Protein AF-A0A7S1M0F9-F1 (afdb_monomer)

Solvent-accessible surface area (backbone atoms only — not comparable to full-atom values): 13600 Å² total; per-residue (Å²): 136,88,83,81,81,85,77,80,77,78,77,79,77,78,78,74,55,70,68,60,55,51,52,51,50,52,52,50,52,50,38,58,70,36,86,88,66,31,76,93,40,74,59,54,48,42,74,69,72,62,69,67,90,54,41,57,55,49,35,13,70,63,48,37,59,37,49,88,44,66,67,53,32,56,76,59,49,50,41,79,84,78,44,77,85,58,80,89,45,47,63,38,66,38,64,61,81,83,69,95,40,57,70,48,51,39,72,75,74,40,89,40,29,70,56,52,51,49,31,57,74,71,63,57,52,52,66,68,58,47,48,77,37,46,48,58,50,58,74,31,62,50,57,69,70,55,52,52,51,52,51,52,46,73,69,29,65,68,54,48,65,73,54,74,65,56,72,68,58,56,51,55,36,51,62,63,56,68,64,55,74,69,55,50,53,50,52,54,50,55,53,59,72,70,54,80,76,78,80,79,77,81,79,85,73,94,68,101,77,85,82,87,79,90,78,92,128

Structure (mmCIF, N/CA/C/O backbone):
data_AF-A0A7S1M0F9-F1
#
_entry.id   AF-A0A7S1M0F9-F1
#
loop_
_atom_site.group_PDB
_atom_site.id
_atom_site.type_symbol
_atom_site.label_atom_id
_atom_site.label_alt_id
_atom_site.label_comp_id
_atom_site.label_asym_id
_atom_site.label_entity_id
_atom_site.label_seq_id
_atom_site.pdbx_PDB_ins_code
_atom_site.Cartn_x
_atom_site.Cartn_y
_atom_site.Cartn_z
_atom_site.occupancy
_atom_site.B_iso_or_equiv
_atom_site.auth_seq_id
_atom_site.auth_comp_id
_atom_site.auth_asym_id
_atom_site.auth_atom_id
_atom_site.pdbx_PDB_model_num
ATOM 1 N N . GLY A 1 1 ? 21.377 -50.492 35.165 1.00 38.31 1 GLY A N 1
ATOM 2 C CA . GLY A 1 1 ? 20.820 -50.652 33.808 1.00 38.31 1 GLY A CA 1
ATOM 3 C C . GLY A 1 1 ? 20.952 -49.345 33.055 1.00 38.31 1 GLY A C 1
ATOM 4 O O . GLY A 1 1 ? 20.477 -48.336 33.551 1.00 38.31 1 GLY A O 1
ATOM 5 N N . LYS A 1 2 ? 21.652 -49.339 31.914 1.00 36.78 2 LYS A N 1
ATOM 6 C CA . LYS A 1 2 ? 21.820 -48.157 31.051 1.00 36.78 2 LYS A CA 1
ATOM 7 C C . LYS A 1 2 ? 20.599 -48.025 30.131 1.00 36.78 2 LYS A C 1
ATOM 9 O O . LYS A 1 2 ? 20.335 -48.928 29.340 1.00 36.78 2 LYS A O 1
ATOM 14 N N . GLY A 1 3 ? 19.861 -46.921 30.252 1.00 37.88 3 GLY A N 1
ATOM 15 C CA . GLY A 1 3 ? 18.725 -46.587 29.390 1.00 37.88 3 GLY A CA 1
ATOM 16 C C . GLY A 1 3 ? 19.187 -46.212 27.980 1.00 37.88 3 GLY A C 1
ATOM 17 O O . GLY A 1 3 ? 19.991 -45.301 27.805 1.00 37.88 3 GLY A O 1
ATOM 18 N N . LYS A 1 4 ? 18.696 -46.943 26.974 1.00 39.84 4 LYS A N 1
ATOM 19 C CA . LYS A 1 4 ? 18.942 -46.693 25.549 1.00 39.84 4 LYS A CA 1
ATOM 20 C C . LYS A 1 4 ? 18.120 -45.489 25.076 1.00 39.84 4 LYS A C 1
ATOM 22 O O . LYS A 1 4 ? 16.893 -45.553 25.051 1.00 39.84 4 LYS A O 1
ATOM 27 N N . GLY A 1 5 ? 18.798 -44.427 24.644 1.00 37.81 5 GLY A N 1
ATOM 28 C CA . GLY A 1 5 ? 18.194 -43.351 23.861 1.00 37.81 5 GLY A CA 1
ATOM 29 C C . GLY A 1 5 ? 17.781 -43.854 22.474 1.00 37.81 5 GLY A C 1
ATOM 30 O O . GLY A 1 5 ? 18.592 -44.421 21.743 1.00 37.81 5 GLY A O 1
ATOM 31 N N . LYS A 1 6 ? 16.509 -43.660 22.111 1.00 39.00 6 LYS A N 1
ATOM 32 C CA . LYS A 1 6 ? 15.994 -43.878 20.753 1.00 39.00 6 LYS A CA 1
ATOM 33 C C . LYS A 1 6 ? 16.425 -42.704 19.867 1.00 39.00 6 LYS A C 1
ATOM 35 O O . LYS A 1 6 ? 15.862 -41.617 19.960 1.00 39.00 6 LYS A O 1
ATOM 40 N N . GLY A 1 7 ? 17.417 -42.926 19.008 1.00 39.75 7 GLY A N 1
ATOM 41 C CA . GLY A 1 7 ? 17.747 -42.008 17.919 1.00 39.75 7 GLY A CA 1
ATOM 42 C C . GLY A 1 7 ? 16.617 -41.975 16.889 1.00 39.75 7 GLY A C 1
ATOM 43 O O . GLY A 1 7 ? 16.234 -43.014 16.353 1.00 39.75 7 GLY A O 1
ATOM 44 N N . LYS A 1 8 ? 16.071 -40.783 16.625 1.00 40.84 8 LYS A N 1
ATOM 45 C CA . LYS A 1 8 ? 15.144 -40.523 15.515 1.00 40.84 8 LYS A CA 1
ATOM 46 C C . LYS A 1 8 ? 15.861 -40.824 14.195 1.00 40.84 8 LYS A C 1
ATOM 48 O O . LYS A 1 8 ? 16.865 -40.186 13.879 1.00 40.84 8 LYS A O 1
ATOM 53 N N . GLY A 1 9 ? 15.348 -41.790 13.436 1.00 38.84 9 GLY A N 1
ATOM 54 C CA . GLY A 1 9 ? 15.794 -42.055 12.072 1.00 38.84 9 GLY A CA 1
ATOM 55 C C . GLY A 1 9 ? 15.571 -40.818 11.204 1.00 38.84 9 GLY A C 1
ATOM 56 O O . GLY A 1 9 ? 14.451 -40.324 11.096 1.00 38.84 9 GLY A O 1
ATOM 57 N N . LYS A 1 10 ? 16.648 -40.300 10.608 1.00 40.03 10 LYS A N 1
ATOM 58 C CA . LYS A 1 10 ? 16.565 -39.323 9.521 1.00 40.03 10 LYS A CA 1
ATOM 59 C C . LYS A 1 10 ? 15.857 -40.007 8.351 1.00 40.03 10 LYS A C 1
ATOM 61 O O . LYS A 1 10 ? 16.407 -40.946 7.779 1.00 40.03 10 LYS A O 1
ATOM 66 N N . GLY A 1 11 ? 14.644 -39.560 8.027 1.00 41.19 11 GLY A N 1
ATOM 67 C CA . GLY A 1 11 ? 13.955 -39.952 6.802 1.00 41.19 11 GLY A CA 1
ATOM 68 C C . GLY A 1 11 ? 14.851 -39.643 5.606 1.00 41.19 11 GLY A C 1
ATOM 69 O O . GLY A 1 11 ? 15.317 -38.515 5.441 1.00 41.19 11 GLY A O 1
ATOM 70 N N . LYS A 1 12 ? 15.154 -40.670 4.817 1.00 40.81 12 LYS A N 1
ATOM 71 C CA . LYS A 1 12 ? 15.861 -40.547 3.546 1.00 40.81 12 LYS A CA 1
ATOM 72 C C . LYS A 1 12 ? 14.890 -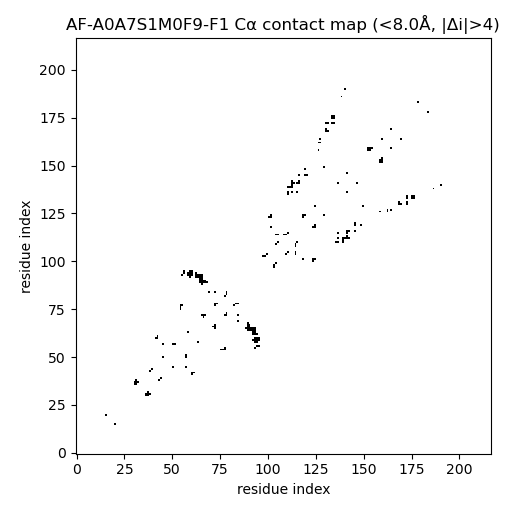39.827 2.607 1.00 40.81 12 LYS A C 1
ATOM 74 O O . LYS A 1 12 ? 13.852 -40.377 2.273 1.00 40.81 12 LYS A O 1
ATOM 79 N N . MET A 1 13 ? 15.167 -38.567 2.287 1.00 48.28 13 MET A N 1
ATOM 80 C CA . MET A 1 13 ? 14.398 -37.811 1.300 1.00 48.28 13 MET A CA 1
ATOM 81 C C . MET A 1 13 ? 14.654 -38.492 -0.048 1.00 48.28 13 MET A C 1
ATOM 83 O O . MET A 1 13 ? 15.793 -38.466 -0.526 1.00 48.28 13 MET A O 1
ATOM 87 N N . ASP A 1 14 ? 13.657 -39.199 -0.586 1.00 58.38 14 ASP A N 1
ATOM 88 C CA . ASP A 1 14 ? 13.769 -39.867 -1.882 1.00 58.38 14 ASP A CA 1
ATOM 89 C C . ASP A 1 14 ? 14.155 -38.825 -2.933 1.00 58.38 14 ASP A C 1
ATOM 91 O O . ASP A 1 14 ? 13.436 -37.856 -3.188 1.00 58.38 14 ASP A O 1
ATOM 95 N N . ARG A 1 15 ? 15.359 -38.977 -3.492 1.00 59.66 15 ARG A N 1
ATOM 96 C CA . ARG A 1 15 ? 15.807 -38.162 -4.617 1.00 59.66 15 ARG A CA 1
ATOM 97 C C . ARG A 1 15 ? 15.006 -38.621 -5.824 1.00 59.66 15 ARG A C 1
ATOM 99 O O . ARG A 1 15 ? 15.215 -39.730 -6.299 1.00 59.66 15 ARG A O 1
ATOM 106 N N . LYS A 1 16 ? 14.083 -37.765 -6.256 1.00 62.59 16 LYS A N 1
ATOM 107 C CA . LYS A 1 16 ? 13.241 -37.954 -7.437 1.00 62.59 16 LYS A CA 1
ATOM 108 C C . LYS A 1 16 ? 14.087 -38.341 -8.650 1.00 62.59 16 LYS A C 1
ATOM 110 O O . LYS A 1 16 ? 15.145 -37.741 -8.864 1.00 62.59 16 LYS A O 1
ATOM 115 N N . ASP A 1 17 ? 13.619 -39.321 -9.419 1.00 76.06 17 ASP A N 1
ATOM 116 C CA . ASP A 1 17 ? 14.328 -39.800 -10.600 1.00 76.06 17 ASP A CA 1
ATOM 117 C C . ASP A 1 17 ? 14.569 -38.647 -11.596 1.00 76.06 17 ASP A C 1
ATOM 119 O O . ASP A 1 17 ? 13.657 -37.865 -11.892 1.00 76.06 17 ASP A O 1
ATOM 123 N N . PRO A 1 18 ? 15.795 -38.506 -12.131 1.00 72.38 18 PRO A N 1
ATOM 124 C CA . PRO A 1 18 ? 16.183 -37.363 -12.962 1.00 72.38 18 PRO A CA 1
ATOM 125 C C . PRO A 1 18 ? 15.388 -37.272 -14.275 1.00 72.38 18 PRO A C 1
ATOM 127 O O . PRO A 1 18 ? 15.253 -36.188 -14.838 1.00 72.38 18 PRO A O 1
ATOM 130 N N . VAL A 1 19 ? 14.825 -38.390 -14.740 1.00 74.06 19 VAL A N 1
ATOM 131 C CA . VAL A 1 19 ? 13.964 -38.455 -15.932 1.00 74.06 19 VAL A CA 1
ATOM 132 C C . VAL A 1 19 ? 12.584 -37.848 -15.660 1.00 74.06 19 VAL A C 1
ATOM 134 O O . VAL A 1 19 ? 12.054 -37.129 -16.507 1.00 74.06 19 VAL A O 1
ATOM 137 N N . ASP A 1 20 ? 12.023 -38.073 -14.472 1.00 78.62 20 ASP A N 1
ATOM 138 C CA . ASP A 1 20 ? 10.727 -37.508 -14.085 1.00 78.62 20 ASP A CA 1
ATOM 139 C C . ASP A 1 20 ? 10.840 -36.008 -13.800 1.00 78.62 20 ASP A C 1
ATOM 141 O O . ASP A 1 20 ? 9.965 -35.233 -14.182 1.00 78.62 20 ASP A O 1
ATOM 145 N N . ALA A 1 21 ? 11.960 -35.574 -13.213 1.00 76.44 21 ALA A N 1
ATOM 146 C CA . ALA A 1 21 ? 12.260 -34.154 -13.036 1.00 76.44 21 ALA A CA 1
ATOM 147 C C . ALA A 1 21 ? 12.402 -33.410 -14.379 1.00 76.44 21 ALA A C 1
ATOM 149 O O . ALA A 1 21 ? 11.955 -32.270 -14.501 1.00 76.44 21 ALA A O 1
ATOM 150 N N . ALA A 1 22 ? 12.990 -34.051 -15.397 1.00 79.88 22 ALA A N 1
ATOM 151 C CA . ALA A 1 22 ? 13.120 -33.473 -16.734 1.00 79.88 22 ALA A CA 1
ATOM 152 C C . ALA A 1 22 ? 11.762 -33.330 -17.443 1.00 79.88 22 ALA A C 1
ATOM 154 O O . ALA A 1 22 ? 11.479 -32.273 -18.005 1.00 79.88 22 ALA A O 1
ATOM 155 N N . LYS A 1 23 ? 10.894 -34.349 -17.359 1.00 81.38 23 LYS A N 1
ATOM 156 C CA . LYS A 1 23 ? 9.532 -34.293 -17.919 1.00 81.38 23 LYS A CA 1
ATOM 157 C C . LYS A 1 23 ? 8.667 -33.229 -17.248 1.00 81.38 23 LYS A C 1
ATOM 159 O O . LYS A 1 23 ? 7.948 -32.506 -17.929 1.00 81.38 23 LYS A O 1
ATOM 164 N N . GLU A 1 24 ? 8.752 -33.093 -15.926 1.00 83.94 24 GLU A N 1
ATOM 165 C CA . GLU A 1 24 ? 8.036 -32.034 -15.208 1.00 83.94 24 GLU A CA 1
ATOM 166 C C . GLU A 1 24 ? 8.545 -30.636 -15.561 1.00 83.94 24 GLU A C 1
ATOM 168 O O . GLU A 1 24 ? 7.743 -29.710 -15.668 1.00 83.94 24 GLU A O 1
ATOM 173 N N . ALA A 1 25 ? 9.855 -30.470 -15.764 1.00 82.25 25 ALA A N 1
ATOM 174 C CA . ALA A 1 25 ? 10.425 -29.201 -16.205 1.00 82.25 25 ALA A CA 1
ATOM 175 C C . ALA A 1 25 ? 9.943 -28.826 -17.617 1.00 82.25 25 ALA A C 1
ATOM 177 O O . ALA A 1 25 ? 9.551 -27.681 -17.840 1.00 82.25 25 ALA A O 1
ATOM 178 N N . GLU A 1 26 ? 9.903 -29.790 -18.541 1.00 84.88 26 GLU A N 1
ATOM 179 C CA . GLU A 1 26 ? 9.379 -29.606 -19.899 1.00 84.88 26 GLU A CA 1
ATOM 180 C C . GLU A 1 26 ? 7.876 -29.270 -19.888 1.00 84.88 26 GLU A C 1
ATOM 182 O O . GLU A 1 26 ? 7.425 -28.341 -20.563 1.00 84.88 26 GLU A O 1
ATOM 187 N N . GLU A 1 27 ? 7.085 -29.970 -19.070 1.00 82.94 27 GLU A N 1
ATOM 188 C CA . GLU A 1 27 ? 5.657 -29.691 -18.918 1.00 82.94 27 GLU A CA 1
ATOM 189 C C . GLU A 1 27 ? 5.407 -28.319 -18.268 1.00 82.94 27 GLU A C 1
ATOM 191 O O . GLU A 1 27 ? 4.518 -27.578 -18.698 1.00 82.94 27 GLU A O 1
ATOM 196 N N . ALA A 1 28 ? 6.203 -27.938 -17.265 1.00 79.56 28 ALA A N 1
ATOM 197 C CA . ALA A 1 28 ? 6.147 -26.617 -16.645 1.00 79.56 28 ALA A CA 1
ATOM 198 C C . ALA A 1 28 ? 6.529 -25.507 -17.636 1.00 79.56 28 ALA A C 1
ATOM 200 O O . ALA A 1 28 ? 5.858 -24.474 -17.688 1.00 79.56 28 ALA A O 1
ATOM 201 N N . GLU A 1 29 ? 7.549 -25.727 -18.469 1.00 80.69 29 GLU A N 1
ATOM 202 C CA . GLU A 1 29 ? 7.938 -24.803 -19.536 1.00 80.69 29 GLU A CA 1
ATOM 203 C C . GLU A 1 29 ? 6.814 -24.646 -20.570 1.00 80.69 29 GLU A C 1
ATOM 205 O O . GLU A 1 29 ? 6.475 -23.526 -20.965 1.00 80.69 29 GLU A O 1
ATOM 210 N N . ARG A 1 30 ? 6.171 -25.750 -20.963 1.00 82.75 30 ARG A N 1
ATOM 211 C CA . ARG A 1 30 ? 5.012 -25.732 -21.862 1.00 82.75 30 ARG A CA 1
ATOM 212 C C . ARG A 1 30 ? 3.842 -24.948 -21.259 1.00 82.75 30 ARG A C 1
ATOM 214 O O . ARG A 1 30 ? 3.291 -24.081 -21.935 1.00 82.75 30 ARG A O 1
ATOM 221 N N . LYS A 1 31 ? 3.518 -25.177 -19.980 1.00 78.38 31 LYS A N 1
ATOM 222 C CA . LYS A 1 31 ? 2.476 -24.432 -19.244 1.00 78.38 31 LYS A CA 1
ATOM 223 C C . LYS A 1 31 ? 2.807 -22.947 -19.079 1.00 78.38 31 LYS A C 1
ATOM 225 O O . LYS A 1 31 ? 1.902 -22.118 -19.002 1.00 78.38 31 LYS A O 1
ATOM 230 N N . MET A 1 32 ? 4.088 -22.591 -19.029 1.00 74.25 32 MET A N 1
ATOM 231 C CA . MET A 1 32 ? 4.535 -21.200 -18.955 1.00 74.25 32 MET A CA 1
ATOM 232 C C . MET A 1 32 ? 4.415 -20.470 -20.304 1.00 74.25 32 MET A C 1
ATOM 234 O O . MET A 1 32 ? 4.2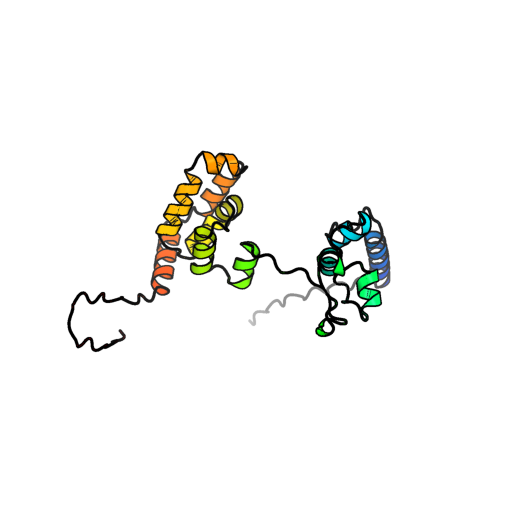11 -19.253 -20.322 1.00 74.25 32 MET A O 1
ATOM 238 N N . LYS A 1 33 ? 4.531 -21.197 -21.425 1.00 74.62 33 LYS A N 1
ATOM 239 C CA . LYS A 1 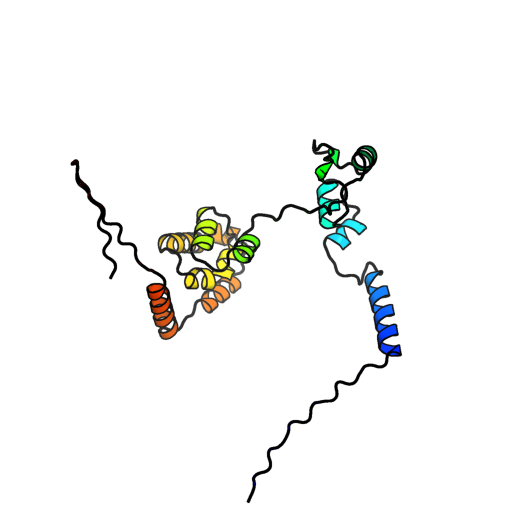33 ? 4.366 -20.665 -22.790 1.00 74.62 33 LYS A CA 1
ATOM 240 C C . LYS A 1 33 ? 2.901 -20.574 -23.222 1.00 74.62 33 LYS A C 1
ATOM 242 O O . LYS A 1 33 ? 2.565 -19.679 -23.994 1.00 74.62 33 LYS A O 1
ATOM 247 N N . ASP A 1 34 ? 2.044 -21.461 -22.722 1.00 79.69 34 ASP A N 1
ATOM 248 C CA . ASP A 1 34 ? 0.614 -21.454 -23.025 1.00 79.69 34 ASP A CA 1
ATOM 249 C C . ASP A 1 34 ? -0.083 -20.211 -22.413 1.00 79.69 34 ASP A C 1
ATOM 251 O O . ASP A 1 34 ? -0.033 -19.993 -21.194 1.00 79.69 34 ASP A O 1
ATOM 255 N N . PRO A 1 35 ? -0.740 -19.370 -23.239 1.00 71.62 35 PRO A N 1
ATOM 256 C CA . PRO A 1 35 ? -1.461 -18.187 -22.785 1.00 71.62 35 PRO A CA 1
ATOM 257 C C . PRO A 1 35 ? -2.538 -18.438 -21.723 1.00 71.62 35 PRO A C 1
ATOM 259 O O . PRO A 1 35 ? -2.795 -17.521 -20.940 1.00 71.62 35 PRO A O 1
ATOM 262 N N . LEU A 1 36 ? -3.150 -19.629 -21.700 1.00 75.00 36 LEU A N 1
ATOM 263 C CA . LEU A 1 36 ? -4.260 -19.992 -20.811 1.00 75.00 36 LEU A CA 1
ATOM 264 C C . LEU A 1 36 ? -3.799 -20.529 -19.455 1.00 75.00 36 LEU A C 1
ATOM 266 O O . LEU A 1 36 ? -4.540 -20.430 -18.479 1.00 75.00 36 LEU A O 1
ATOM 270 N N . THR A 1 37 ? -2.591 -21.088 -19.374 1.00 79.31 37 THR A N 1
ATOM 271 C CA . THR A 1 37 ? -2.085 -21.713 -18.140 1.00 79.31 37 THR A CA 1
ATOM 272 C C . THR A 1 37 ? -0.984 -20.915 -17.456 1.00 79.31 37 THR A C 1
ATOM 274 O O . THR A 1 37 ? -0.667 -21.173 -16.294 1.00 79.31 37 THR A O 1
ATOM 277 N N . ARG A 1 38 ? -0.385 -19.935 -18.141 1.00 80.62 38 ARG A N 1
ATOM 278 C CA . ARG A 1 38 ? 0.654 -19.089 -17.544 1.00 80.62 38 ARG A CA 1
ATOM 279 C C . ARG A 1 38 ? 0.081 -18.183 -16.437 1.00 80.62 38 ARG A C 1
ATOM 281 O O . ARG A 1 38 ? -1.029 -17.666 -16.577 1.00 80.62 38 ARG A O 1
ATOM 288 N N . PRO A 1 39 ? 0.850 -17.889 -15.372 1.00 82.88 39 PRO A N 1
ATOM 289 C CA . PRO A 1 39 ? 0.409 -16.982 -14.318 1.00 82.88 39 PRO A CA 1
ATOM 290 C C . PRO A 1 39 ? 0.019 -15.596 -14.848 1.00 82.88 39 PRO A C 1
ATOM 292 O O . PRO A 1 39 ? 0.785 -14.937 -15.569 1.00 82.88 39 PRO A O 1
ATOM 295 N N . LEU A 1 40 ? -1.164 -15.130 -14.443 1.00 86.62 40 LEU A N 1
ATOM 296 C CA . LEU A 1 40 ? -1.645 -13.780 -14.723 1.00 86.62 40 LEU A CA 1
ATOM 297 C C . LEU A 1 40 ? -0.859 -12.776 -13.877 1.00 86.62 40 LEU A C 1
ATOM 299 O O . LEU A 1 40 ? -1.181 -12.494 -12.727 1.00 86.62 40 LEU A O 1
ATOM 303 N N . THR A 1 41 ? 0.205 -12.243 -14.469 1.00 89.38 41 THR A N 1
ATOM 304 C CA . THR A 1 41 ? 0.992 -11.139 -13.913 1.00 89.38 41 THR A CA 1
ATOM 305 C C . THR A 1 41 ? 0.813 -9.890 -14.767 1.00 89.38 41 THR A C 1
ATOM 307 O O . THR A 1 41 ? 0.465 -9.979 -15.945 1.00 89.38 41 THR A O 1
ATOM 310 N N . LEU A 1 42 ? 1.133 -8.715 -14.223 1.00 88.88 42 LEU A N 1
ATOM 311 C CA . LEU A 1 42 ? 1.079 -7.470 -14.994 1.00 88.88 42 LEU A CA 1
ATOM 312 C C . LEU A 1 42 ? 1.973 -7.521 -16.251 1.00 88.88 42 LEU A C 1
ATOM 314 O O . LEU A 1 42 ? 1.566 -7.074 -17.318 1.00 88.88 42 LEU A O 1
ATOM 318 N N . LYS A 1 43 ? 3.150 -8.164 -16.170 1.00 89.06 43 LYS A N 1
ATOM 319 C CA . LYS A 1 43 ? 4.033 -8.398 -17.331 1.00 89.06 43 LYS A CA 1
ATOM 320 C C . LYS A 1 43 ? 3.370 -9.276 -18.394 1.00 89.06 43 LYS A C 1
ATOM 322 O O . LYS A 1 43 ? 3.569 -9.066 -19.586 1.00 89.06 43 LYS A O 1
ATOM 327 N N . THR A 1 44 ? 2.636 -10.293 -17.952 1.00 88.06 44 THR A N 1
ATOM 328 C CA . THR A 1 44 ? 1.905 -11.231 -18.808 1.00 88.06 44 THR A CA 1
ATOM 329 C C . THR A 1 44 ? 0.782 -10.515 -19.559 1.00 88.06 44 THR A C 1
ATOM 331 O O . THR A 1 44 ? 0.652 -10.688 -20.768 1.00 88.06 44 THR A O 1
ATOM 334 N N . LEU A 1 45 ? 0.026 -9.667 -18.853 1.00 88.12 45 LEU A N 1
ATOM 335 C CA . LEU A 1 45 ? -1.055 -8.865 -19.425 1.00 88.12 45 LEU A CA 1
ATOM 336 C C . LEU A 1 45 ? -0.526 -7.873 -20.458 1.00 88.12 45 LEU A C 1
ATOM 338 O O . LEU A 1 45 ? -0.977 -7.908 -21.597 1.00 88.12 45 LEU A O 1
ATOM 342 N N . ILE A 1 46 ? 0.484 -7.071 -20.102 1.00 88.88 46 ILE A N 1
ATOM 343 C CA . ILE A 1 46 ? 1.105 -6.081 -20.998 1.00 88.88 46 ILE A CA 1
ATOM 344 C C . ILE A 1 46 ? 1.529 -6.709 -22.330 1.00 88.88 46 ILE A C 1
ATOM 346 O O . ILE A 1 46 ? 1.253 -6.149 -23.388 1.00 88.88 46 ILE A O 1
ATOM 350 N N . ARG A 1 47 ? 2.163 -7.888 -22.289 1.00 85.12 47 ARG A N 1
ATOM 351 C CA . ARG A 1 47 ? 2.624 -8.588 -23.499 1.00 85.12 47 ARG A CA 1
ATOM 352 C C . ARG A 1 47 ? 1.498 -9.084 -24.401 1.00 85.12 47 ARG A C 1
ATOM 354 O O . ARG A 1 47 ? 1.766 -9.363 -25.559 1.00 85.12 47 ARG A O 1
ATOM 361 N N . THR A 1 48 ? 0.286 -9.243 -23.879 1.00 85.31 48 THR A N 1
ATOM 362 C CA . THR A 1 48 ? -0.840 -9.828 -24.621 1.00 85.31 48 THR A CA 1
ATOM 363 C C . THR A 1 48 ? -1.852 -8.804 -25.071 1.00 85.31 48 THR A C 1
ATOM 365 O O . THR A 1 48 ? -2.362 -8.918 -26.176 1.00 85.31 48 THR A O 1
ATOM 368 N N . VAL A 1 49 ? -2.130 -7.798 -24.247 1.00 86.25 49 VAL A N 1
ATOM 369 C CA . VAL A 1 49 ? -3.050 -6.721 -24.629 1.00 86.25 49 VAL A CA 1
ATOM 370 C C . VAL A 1 49 ? -2.361 -5.638 -25.456 1.00 86.25 49 VAL A C 1
ATOM 372 O O . VAL A 1 49 ? -3.031 -4.727 -25.920 1.00 86.25 49 VAL A O 1
ATOM 375 N N . HIS A 1 50 ? -1.033 -5.718 -25.613 1.00 81.31 50 HIS A N 1
ATOM 376 C CA . HIS A 1 50 ? -0.223 -4.709 -26.296 1.00 81.31 50 HIS A CA 1
ATOM 377 C C . HIS A 1 50 ? -0.504 -3.292 -25.767 1.00 81.31 50 HIS A C 1
ATOM 379 O O . HIS A 1 50 ? -0.718 -2.352 -26.528 1.00 81.31 50 HIS A O 1
ATOM 385 N N . ALA A 1 51 ? -0.522 -3.141 -24.436 1.00 76.88 51 ALA A N 1
ATOM 386 C CA . ALA A 1 51 ? -0.725 -1.844 -23.794 1.00 76.88 51 ALA A CA 1
ATOM 387 C C . ALA A 1 51 ? 0.400 -0.879 -24.209 1.00 76.88 51 ALA A C 1
ATOM 389 O O . ALA A 1 51 ? 1.566 -1.158 -23.931 1.00 76.88 51 ALA A O 1
ATOM 390 N N . GLY A 1 52 ? 0.049 0.228 -24.873 1.00 67.62 52 GLY A N 1
ATOM 391 C CA . GLY A 1 52 ? 1.018 1.099 -25.554 1.00 67.62 52 GLY A CA 1
ATOM 392 C C . GLY A 1 52 ? 0.863 2.600 -25.307 1.00 67.62 52 GLY A C 1
ATOM 393 O O . GLY A 1 52 ? 1.509 3.375 -25.984 1.00 67.62 52 GLY A O 1
ATOM 394 N N . GLN A 1 53 ? 0.022 3.057 -24.374 1.00 74.81 53 GLN A N 1
ATOM 395 C CA . GLN A 1 53 ? -0.149 4.508 -24.172 1.00 74.81 53 GLN A CA 1
ATOM 396 C C . GLN A 1 53 ? 0.972 5.154 -23.342 1.00 74.81 53 GLN A C 1
ATOM 398 O O . GLN A 1 53 ? 1.303 6.306 -23.581 1.00 74.81 53 GLN A O 1
ATOM 403 N N . ASN A 1 54 ? 1.578 4.431 -22.390 1.00 85.88 54 ASN A N 1
ATOM 404 C CA . ASN A 1 54 ? 2.705 4.930 -21.591 1.00 85.88 54 ASN A CA 1
ATOM 405 C C . ASN A 1 54 ? 3.904 3.980 -21.716 1.00 85.88 54 ASN A C 1
ATOM 407 O O . ASN A 1 54 ? 4.025 2.993 -20.982 1.00 85.88 54 ASN A O 1
ATOM 411 N N . HIS A 1 55 ? 4.768 4.265 -22.691 1.00 87.94 55 HIS A N 1
ATOM 412 C CA . HIS A 1 55 ? 5.887 3.402 -23.063 1.00 87.94 55 HIS A CA 1
ATOM 413 C C . HIS A 1 55 ? 6.912 3.243 -21.934 1.00 87.94 55 HIS A C 1
ATOM 415 O O . HIS A 1 55 ? 7.392 2.129 -21.712 1.00 87.94 55 HIS A O 1
ATOM 421 N N . GLU A 1 56 ? 7.206 4.298 -21.168 1.00 88.75 56 GLU A N 1
ATOM 422 C CA . GLU A 1 56 ? 8.173 4.213 -20.069 1.00 88.75 56 GLU A CA 1
ATOM 423 C C . GLU A 1 56 ? 7.643 3.349 -18.921 1.00 88.75 56 GLU A C 1
ATOM 425 O O . GLU A 1 56 ? 8.349 2.453 -18.454 1.00 88.75 56 GLU A O 1
ATOM 430 N N . ALA A 1 57 ? 6.385 3.534 -18.502 1.00 89.69 57 ALA A N 1
ATOM 431 C CA . ALA A 1 57 ? 5.782 2.707 -17.460 1.00 89.69 57 ALA A CA 1
ATOM 432 C C . ALA A 1 57 ? 5.731 1.235 -17.889 1.00 89.69 57 ALA A C 1
ATOM 434 O O . ALA A 1 57 ? 6.129 0.348 -17.131 1.00 89.69 57 ALA A O 1
ATOM 435 N N . VAL A 1 58 ? 5.319 0.964 -19.131 1.00 91.00 58 VAL A N 1
ATOM 436 C CA . VAL A 1 58 ? 5.320 -0.384 -19.717 1.00 91.00 58 VAL A CA 1
ATOM 437 C C . VAL A 1 58 ? 6.723 -0.991 -19.692 1.00 91.00 58 VAL A C 1
ATOM 439 O O . VAL A 1 58 ? 6.909 -2.119 -19.220 1.00 91.00 58 VAL A O 1
ATOM 442 N N . CYS A 1 59 ? 7.733 -0.242 -20.132 1.00 91.69 59 CYS A N 1
ATOM 443 C CA . CYS A 1 59 ? 9.121 -0.682 -20.098 1.00 91.69 59 CYS A CA 1
ATOM 444 C C . CYS A 1 59 ? 9.633 -0.902 -18.666 1.00 91.69 59 CYS A C 1
ATOM 446 O O . CYS A 1 59 ? 10.353 -1.876 -18.422 1.00 91.69 59 CYS A O 1
ATOM 448 N N . GLY A 1 60 ? 9.197 -0.079 -17.712 1.00 92.31 60 GLY A N 1
ATOM 449 C CA . GLY A 1 60 ? 9.473 -0.209 -16.285 1.00 92.31 60 GLY A CA 1
ATOM 450 C C . GLY A 1 60 ? 8.868 -1.472 -15.665 1.00 92.31 60 GLY A C 1
ATOM 451 O O . GLY A 1 60 ? 9.574 -2.202 -14.962 1.00 92.31 60 GLY A O 1
ATOM 452 N N . VAL A 1 61 ? 7.604 -1.808 -15.971 1.00 92.00 61 VAL A N 1
ATOM 453 C CA . VAL A 1 61 ? 6.994 -3.088 -15.546 1.00 92.00 61 VAL A CA 1
ATOM 454 C C . VAL A 1 61 ? 7.766 -4.265 -16.134 1.00 92.00 61 VAL A C 1
ATOM 456 O O . VAL A 1 61 ? 8.046 -5.250 -15.443 1.00 92.00 61 VAL A O 1
ATOM 459 N N . LEU A 1 62 ? 8.117 -4.181 -17.420 1.00 91.50 62 LEU A N 1
ATOM 460 C CA . LEU A 1 62 ? 8.847 -5.232 -18.127 1.00 91.50 62 LEU A CA 1
ATOM 461 C C . LEU A 1 62 ? 10.328 -5.312 -17.729 1.00 91.50 62 LEU A C 1
ATOM 463 O O . LEU A 1 62 ? 10.962 -6.324 -18.033 1.00 91.50 62 LEU A O 1
ATOM 467 N N . ARG A 1 63 ? 10.849 -4.318 -16.995 1.00 92.25 63 ARG A N 1
ATOM 468 C CA . ARG A 1 63 ? 12.255 -4.198 -16.571 1.00 92.25 63 ARG A CA 1
ATOM 469 C C . ARG A 1 63 ? 13.220 -4.185 -17.763 1.00 92.25 63 ARG A C 1
ATOM 471 O O . ARG A 1 63 ? 14.280 -4.813 -17.698 1.00 92.25 63 ARG A O 1
ATOM 478 N N . LYS A 1 64 ? 12.831 -3.510 -18.853 1.00 92.88 64 LYS A N 1
ATOM 479 C CA . LYS A 1 64 ? 13.697 -3.284 -20.023 1.00 92.88 64 LYS A CA 1
ATOM 480 C C . LYS A 1 64 ? 14.858 -2.355 -19.654 1.00 92.88 64 LYS A C 1
ATOM 482 O O . LYS A 1 64 ? 14.760 -1.591 -18.694 1.00 92.88 64 LYS A O 1
ATOM 487 N N . ARG A 1 65 ? 15.963 -2.454 -20.393 1.00 94.88 65 ARG A N 1
ATOM 488 C CA . ARG A 1 65 ? 17.079 -1.512 -20.258 1.00 94.88 65 ARG A CA 1
ATOM 489 C C . ARG A 1 65 ? 16.723 -0.197 -20.934 1.00 94.88 65 ARG A C 1
ATOM 491 O O . ARG A 1 65 ? 15.997 -0.219 -21.924 1.00 94.88 65 ARG A O 1
ATOM 498 N N . TYR A 1 66 ? 17.202 0.899 -20.367 1.00 94.56 66 TYR A N 1
ATOM 499 C CA . TYR A 1 66 ? 17.143 2.208 -20.990 1.00 94.56 66 TYR A CA 1
ATOM 500 C C . TYR A 1 66 ? 17.925 2.189 -22.321 1.00 94.56 66 TYR A C 1
ATOM 502 O O . TYR A 1 66 ? 18.938 1.479 -22.383 1.00 94.56 66 TYR A O 1
ATOM 510 N N . PRO A 1 67 ? 17.457 2.911 -23.355 1.00 94.88 67 PRO A N 1
ATOM 511 C CA . PRO A 1 67 ? 18.086 2.952 -24.677 1.00 94.88 67 PRO A CA 1
ATOM 512 C C . PRO A 1 67 ? 19.571 3.319 -24.641 1.00 94.88 67 PRO A C 1
ATOM 514 O O . PRO A 1 67 ? 20.011 4.071 -23.772 1.00 94.88 67 PRO A O 1
ATOM 517 N N . MET A 1 68 ? 20.337 2.792 -25.596 1.00 93.19 68 MET A N 1
ATOM 518 C CA . MET A 1 68 ? 21.772 3.060 -25.745 1.00 93.19 68 MET A CA 1
ATOM 519 C C . MET A 1 68 ? 22.059 4.325 -26.556 1.00 93.19 68 MET A C 1
ATOM 521 O O . MET A 1 68 ? 23.155 4.875 -26.467 1.00 93.19 68 MET A O 1
ATOM 525 N N . SER A 1 69 ? 21.096 4.773 -27.357 1.00 94.75 69 SER A N 1
ATOM 526 C CA . SER A 1 69 ? 21.197 5.969 -28.187 1.00 94.75 69 SER A CA 1
ATOM 527 C C . SER A 1 69 ? 19.894 6.762 -28.163 1.00 94.75 69 SER A C 1
ATOM 529 O O . SER A 1 69 ? 18.822 6.230 -27.864 1.00 94.75 69 SER A O 1
ATOM 531 N N . LYS A 1 70 ? 19.989 8.044 -28.530 1.00 91.31 70 LYS A N 1
ATOM 532 C CA . LYS A 1 70 ? 18.822 8.911 -28.717 1.00 91.31 70 LYS A CA 1
ATOM 533 C C . LYS A 1 70 ? 17.872 8.375 -29.795 1.00 91.31 70 LYS A C 1
ATOM 535 O O . LYS A 1 70 ? 16.664 8.423 -29.617 1.00 91.31 70 LYS A O 1
ATOM 540 N N . GLU A 1 71 ? 18.419 7.799 -30.863 1.00 91.44 71 GLU A N 1
ATOM 541 C CA . GLU A 1 71 ? 17.630 7.165 -31.926 1.00 91.44 71 GLU 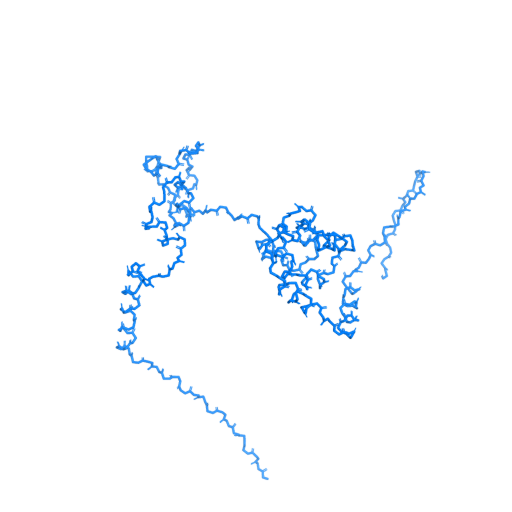A CA 1
ATOM 542 C C . GLU A 1 71 ? 16.789 5.999 -31.382 1.00 91.44 71 GLU A C 1
ATOM 544 O O . GLU A 1 71 ? 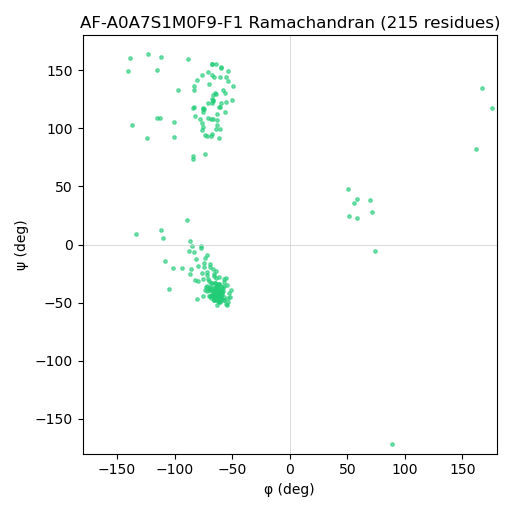15.583 5.950 -31.604 1.00 91.44 71 GLU A O 1
ATOM 549 N N . GLU A 1 72 ? 17.387 5.109 -30.577 1.00 91.38 72 GLU A N 1
ATOM 550 C CA . GLU A 1 72 ? 16.655 4.001 -29.947 1.00 91.38 72 GLU A CA 1
ATOM 551 C C . GLU A 1 72 ? 15.602 4.513 -28.943 1.00 91.38 72 GLU A C 1
ATOM 553 O O . GLU A 1 72 ? 14.532 3.922 -28.791 1.00 91.38 72 GLU A O 1
ATOM 558 N N . PHE A 1 73 ? 15.871 5.632 -28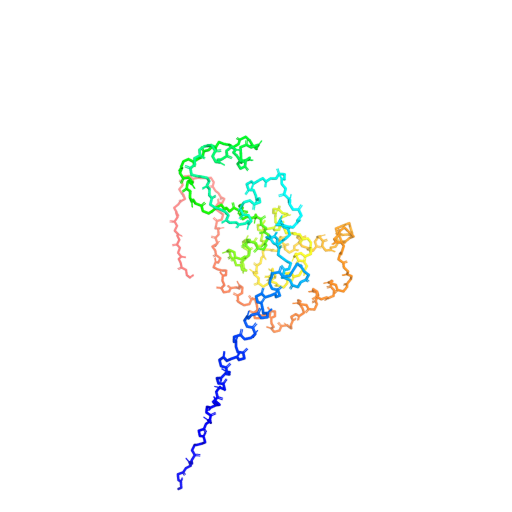.266 1.00 92.38 73 PHE A N 1
ATOM 559 C CA . PHE A 1 73 ? 14.919 6.274 -27.357 1.00 92.38 73 PHE A CA 1
ATOM 560 C C . PHE A 1 73 ? 13.679 6.817 -28.075 1.00 92.38 73 PHE A C 1
ATOM 562 O O . PHE A 1 73 ? 12.553 6.595 -27.605 1.00 92.38 73 PHE A O 1
ATOM 569 N N . ASP A 1 74 ? 13.883 7.470 -29.218 1.00 89.31 74 ASP A N 1
ATOM 570 C CA . ASP A 1 74 ? 12.812 7.999 -30.059 1.00 89.31 74 ASP A CA 1
ATOM 571 C C . ASP A 1 74 ? 11.996 6.854 -30.689 1.00 89.31 74 ASP A C 1
ATOM 573 O O . ASP A 1 74 ? 10.766 6.854 -30.594 1.00 89.31 74 ASP A O 1
ATOM 577 N N . ASP A 1 75 ? 12.656 5.804 -31.196 1.00 89.75 75 ASP A N 1
ATOM 578 C CA . ASP A 1 75 ? 12.008 4.595 -31.733 1.00 89.75 75 ASP A CA 1
ATOM 579 C C . ASP A 1 75 ? 11.138 3.881 -30.686 1.00 89.75 75 ASP A C 1
ATOM 581 O O . ASP A 1 75 ? 10.060 3.347 -30.976 1.00 89.75 75 ASP A O 1
ATOM 585 N N . MET A 1 76 ? 11.570 3.889 -29.423 1.00 88.00 76 MET A N 1
ATOM 586 C CA . MET A 1 76 ? 10.806 3.331 -28.308 1.00 88.00 76 MET A CA 1
ATOM 587 C C . MET A 1 76 ? 9.652 4.227 -27.837 1.00 88.00 76 MET A C 1
ATOM 589 O O . MET A 1 76 ? 8.892 3.790 -26.965 1.00 88.00 76 MET A O 1
ATOM 593 N N . HIS A 1 77 ? 9.486 5.420 -28.419 1.00 87.31 77 HIS A N 1
ATOM 594 C CA . HIS A 1 77 ? 8.465 6.417 -28.079 1.00 87.31 77 HIS A CA 1
ATOM 595 C C . HIS A 1 77 ? 8.504 6.826 -26.596 1.00 87.31 77 HIS A C 1
ATOM 597 O O . HIS A 1 77 ? 7.471 7.062 -25.964 1.00 87.31 77 HIS A O 1
ATOM 603 N N . LEU A 1 78 ? 9.703 6.890 -26.007 1.00 87.19 78 LEU A N 1
ATOM 604 C CA . LEU A 1 78 ? 9.874 7.243 -24.593 1.00 87.19 78 LEU A CA 1
ATOM 605 C C . LEU A 1 78 ? 9.791 8.757 -24.336 1.00 87.19 78 LEU A C 1
ATOM 607 O O . LEU A 1 78 ? 9.518 9.161 -23.206 1.00 87.19 78 LEU A O 1
ATOM 611 N N . GLY A 1 79 ? 9.955 9.583 -25.375 1.00 82.12 79 GLY A N 1
ATOM 612 C CA . GLY A 1 79 ? 9.892 11.046 -25.289 1.00 82.12 79 GLY A CA 1
ATOM 613 C C . GLY A 1 79 ? 8.492 11.666 -25.378 1.00 82.12 79 GLY A C 1
ATOM 614 O O . GLY A 1 79 ? 8.356 12.881 -25.265 1.00 82.12 79 GLY A O 1
ATOM 615 N N . VAL A 1 80 ? 7.435 10.862 -25.554 1.00 78.75 80 VAL A N 1
ATOM 616 C CA . VAL A 1 80 ? 6.057 11.355 -25.788 1.00 78.75 80 VAL A CA 1
ATOM 617 C C . VAL A 1 80 ? 5.511 12.189 -24.616 1.00 78.75 80 VAL A C 1
ATOM 619 O O . VAL A 1 80 ? 4.736 13.115 -24.833 1.00 78.75 80 VAL A O 1
ATOM 622 N N . ASP A 1 81 ? 5.974 11.929 -23.391 1.00 74.81 81 ASP A N 1
ATOM 623 C CA . ASP A 1 81 ? 5.567 12.655 -22.177 1.00 74.81 81 ASP A CA 1
ATOM 624 C C . ASP A 1 81 ? 6.445 13.899 -21.889 1.00 74.81 81 ASP A C 1
ATOM 626 O O . ASP A 1 81 ? 6.529 14.349 -20.745 1.00 74.81 81 ASP A O 1
ATOM 630 N N . GLY A 1 82 ? 7.139 14.441 -22.900 1.00 79.25 82 GLY A N 1
ATOM 631 C CA . GLY A 1 82 ? 8.046 15.588 -22.738 1.00 79.25 82 GLY A CA 1
ATOM 632 C C . GLY A 1 82 ? 9.330 15.244 -21.981 1.00 79.25 82 GLY A C 1
ATOM 633 O O . GLY A 1 82 ? 9.890 16.092 -21.290 1.00 79.25 82 GLY A O 1
ATOM 634 N N . LYS A 1 83 ? 9.756 13.979 -22.061 1.00 83.38 83 LYS A N 1
ATOM 635 C CA . LYS A 1 83 ? 10.980 13.480 -21.429 1.00 83.38 83 LYS A CA 1
ATOM 636 C C . LYS A 1 83 ? 12.112 13.460 -22.439 1.00 83.38 83 LYS A C 1
ATOM 638 O O . LYS A 1 83 ? 11.945 12.935 -23.537 1.00 83.38 83 LYS A O 1
ATOM 643 N N . ASP A 1 84 ? 13.261 13.968 -22.026 1.00 89.25 84 ASP A N 1
ATOM 644 C CA . ASP A 1 84 ? 14.471 13.942 -22.835 1.00 89.25 84 ASP A CA 1
ATOM 645 C C . ASP A 1 84 ? 15.268 12.649 -22.618 1.00 89.25 84 ASP A C 1
ATOM 647 O O . ASP A 1 84 ? 15.108 11.938 -21.617 1.00 89.25 84 ASP A O 1
ATOM 651 N N . PHE A 1 85 ? 16.128 12.345 -23.589 1.00 91.56 85 PHE A N 1
ATOM 652 C CA . PHE A 1 85 ? 17.100 11.267 -23.480 1.00 91.56 85 PHE A CA 1
ATOM 653 C C . PHE A 1 85 ? 18.141 11.604 -22.407 1.00 91.56 85 PHE A C 1
ATOM 655 O O . PHE A 1 85 ? 18.745 12.674 -22.434 1.00 91.56 85 PHE A O 1
ATOM 662 N N . ASP A 1 86 ? 18.347 10.672 -21.483 1.00 91.75 86 ASP A N 1
ATOM 663 C CA . ASP A 1 86 ? 19.246 10.807 -20.344 1.00 91.75 86 ASP A CA 1
ATOM 664 C C . ASP A 1 86 ? 20.425 9.837 -20.491 1.00 91.75 86 ASP A C 1
ATOM 666 O O . ASP A 1 86 ? 20.277 8.616 -20.369 1.00 91.75 86 ASP A O 1
ATOM 670 N N . GLU A 1 87 ? 21.605 10.393 -20.764 1.00 93.00 87 GLU A N 1
ATOM 671 C CA . GLU A 1 87 ? 22.835 9.628 -20.974 1.00 93.00 87 GLU A CA 1
ATOM 672 C C . GLU A 1 87 ? 23.297 8.885 -19.710 1.00 93.00 87 GLU A C 1
ATOM 674 O O . GLU A 1 87 ? 23.909 7.819 -19.812 1.00 93.00 87 GLU A O 1
ATOM 679 N N . GLU A 1 88 ? 22.962 9.377 -18.513 1.00 92.69 88 GLU A N 1
ATOM 680 C CA . GLU A 1 88 ? 23.361 8.739 -17.252 1.00 92.69 88 GLU A CA 1
ATOM 681 C C . GLU A 1 88 ? 22.594 7.432 -17.003 1.00 92.69 88 GLU A C 1
ATOM 683 O O . GLU A 1 88 ? 23.076 6.535 -16.305 1.00 92.69 88 GLU A O 1
ATOM 688 N N . ARG A 1 89 ? 21.411 7.289 -17.613 1.00 91.06 89 ARG A N 1
ATOM 689 C CA . ARG A 1 89 ? 20.539 6.115 -17.470 1.00 91.06 89 ARG A CA 1
ATOM 690 C C . ARG A 1 89 ? 20.849 5.004 -18.468 1.00 91.06 89 ARG A C 1
ATOM 692 O O . ARG A 1 89 ? 20.245 3.934 -18.364 1.00 91.06 89 ARG A O 1
ATOM 699 N N . ILE A 1 90 ? 21.763 5.210 -19.420 1.00 93.31 90 ILE A N 1
ATOM 700 C CA . ILE A 1 90 ? 22.075 4.250 -20.492 1.00 93.31 90 ILE A CA 1
ATOM 701 C C . ILE A 1 90 ? 22.325 2.843 -19.929 1.00 93.31 90 ILE A C 1
ATOM 703 O O . ILE A 1 90 ? 23.162 2.612 -19.055 1.00 93.31 90 ILE A O 1
ATOM 707 N N . GLY A 1 91 ? 21.568 1.863 -20.432 1.00 91.38 91 GLY A N 1
ATOM 708 C CA . GLY A 1 91 ? 21.684 0.464 -20.021 1.00 91.38 91 GLY A CA 1
ATOM 709 C C . GLY A 1 91 ? 21.112 0.127 -18.633 1.00 91.38 91 GLY A C 1
ATOM 710 O O . GLY A 1 91 ? 21.034 -1.065 -18.289 1.00 91.38 91 GLY A O 1
ATOM 711 N N . GLU A 1 92 ? 20.660 1.113 -17.850 1.00 93.75 92 GLU A N 1
ATOM 712 C CA . GLU A 1 92 ? 20.001 0.909 -16.559 1.00 93.75 92 GLU A CA 1
ATOM 713 C C . GLU A 1 92 ? 18.657 0.192 -16.751 1.00 93.75 92 GLU A C 1
ATOM 715 O O . GLU A 1 92 ? 17.941 0.394 -17.730 1.00 93.75 92 GLU A O 1
ATOM 720 N N . LYS A 1 93 ? 18.275 -0.687 -15.819 1.00 93.50 93 LYS A N 1
ATOM 721 C CA . LYS A 1 93 ? 16.955 -1.330 -15.871 1.00 93.50 93 LYS A CA 1
ATOM 722 C C . LYS A 1 93 ? 15.887 -0.340 -15.426 1.00 93.50 93 LYS A C 1
ATOM 724 O O . LYS A 1 93 ? 15.800 -0.050 -14.235 1.00 93.50 93 LYS A O 1
ATOM 729 N N . MET A 1 94 ? 15.010 0.048 -16.347 1.00 93.25 94 MET A N 1
ATOM 730 C CA . MET A 1 94 ? 13.869 0.913 -16.061 1.00 93.25 94 MET A CA 1
ATOM 731 C C . MET A 1 94 ? 12.983 0.339 -14.948 1.00 93.25 94 MET A C 1
ATOM 733 O O . MET A 1 94 ? 12.772 -0.879 -14.841 1.00 93.25 94 MET A O 1
ATOM 737 N N . ARG A 1 95 ? 12.437 1.233 -14.119 1.00 91.69 95 ARG A N 1
ATOM 738 C CA . ARG A 1 95 ? 11.526 0.915 -13.015 1.00 91.69 95 ARG A CA 1
ATOM 739 C C . ARG A 1 95 ? 10.426 1.964 -12.940 1.00 91.69 95 ARG A C 1
ATOM 741 O O . ARG A 1 95 ? 10.653 3.122 -13.255 1.00 91.69 95 ARG A O 1
ATOM 748 N N . ILE A 1 96 ? 9.255 1.544 -12.480 1.00 90.69 96 ILE A N 1
ATOM 749 C CA . ILE A 1 96 ? 8.202 2.478 -12.078 1.00 90.69 96 ILE A CA 1
ATOM 750 C C . ILE A 1 96 ? 8.535 2.976 -10.666 1.00 90.69 96 ILE A C 1
ATOM 752 O O . ILE A 1 96 ? 9.011 2.163 -9.860 1.00 90.69 96 ILE A O 1
ATOM 756 N N . PRO A 1 97 ? 8.303 4.264 -10.354 1.00 87.81 97 PRO A N 1
ATOM 757 C CA . PRO A 1 97 ? 8.406 4.761 -8.987 1.00 87.81 97 PRO A CA 1
ATOM 758 C C . PRO A 1 97 ? 7.540 3.928 -8.038 1.00 87.81 97 PRO A C 1
ATOM 760 O O . PRO A 1 97 ? 6.426 3.521 -8.377 1.00 87.81 97 PRO A O 1
ATOM 763 N N . VAL A 1 98 ? 8.058 3.664 -6.838 1.00 86.12 98 VAL A N 1
ATOM 764 C CA . VAL A 1 98 ? 7.280 2.983 -5.802 1.00 86.12 98 VAL A CA 1
ATOM 765 C C . VAL A 1 98 ? 6.148 3.924 -5.382 1.00 86.12 98 VAL A C 1
ATOM 767 O O . VAL A 1 98 ? 6.420 5.070 -5.019 1.00 86.12 98 VAL A O 1
ATOM 770 N N . PRO A 1 99 ? 4.877 3.497 -5.455 1.00 85.56 99 PRO A N 1
ATOM 771 C CA . PRO A 1 99 ? 3.779 4.362 -5.069 1.00 85.56 99 PRO A CA 1
ATOM 772 C C . PRO A 1 99 ? 3.791 4.571 -3.552 1.00 85.56 99 PRO A C 1
ATOM 774 O O . PRO A 1 99 ? 3.976 3.626 -2.778 1.00 85.56 99 PRO A O 1
ATOM 777 N N . SER A 1 100 ? 3.548 5.812 -3.129 1.00 86.12 100 SER A N 1
ATOM 778 C CA . SER A 1 100 ? 3.347 6.142 -1.718 1.00 86.12 100 SER A CA 1
ATOM 779 C C . SER A 1 100 ? 1.969 5.633 -1.290 1.00 86.12 100 SER A C 1
ATOM 781 O O . SER A 1 100 ? 0.944 6.268 -1.530 1.00 86.12 100 SER A O 1
ATOM 783 N N . THR A 1 101 ? 1.946 4.424 -0.734 1.00 91.31 101 THR A N 1
ATOM 784 C CA . THR A 1 101 ? 0.742 3.747 -0.238 1.00 91.31 101 THR A CA 1
ATOM 785 C C . THR A 1 101 ? 0.925 3.382 1.226 1.00 91.31 101 THR A C 1
ATOM 787 O O . THR A 1 101 ? 2.049 3.359 1.731 1.00 91.31 101 THR A O 1
ATOM 790 N N . TRP A 1 102 ? -0.174 3.074 1.914 1.00 92.56 102 TRP A N 1
ATOM 791 C CA . TRP A 1 102 ? -0.101 2.585 3.288 1.00 92.56 102 TRP A CA 1
ATOM 792 C C . TRP A 1 102 ? 0.643 1.238 3.358 1.00 92.56 102 TRP A C 1
ATOM 794 O O . TRP A 1 102 ? 1.383 1.019 4.310 1.00 92.56 102 TRP A O 1
ATOM 804 N N . GLU A 1 103 ? 0.523 0.367 2.344 1.00 92.06 103 GLU A N 1
ATOM 805 C CA . GLU A 1 103 ? 1.283 -0.887 2.266 1.00 92.06 103 GLU A CA 1
ATOM 806 C C . GLU A 1 103 ? 2.791 -0.632 2.190 1.00 92.06 103 GLU A C 1
ATOM 808 O O . GLU A 1 103 ? 3.559 -1.266 2.917 1.00 92.06 103 GLU A O 1
ATOM 813 N N . THR A 1 104 ? 3.211 0.301 1.327 1.00 91.56 104 THR A N 1
ATOM 814 C CA . THR A 1 104 ? 4.620 0.694 1.189 1.00 91.56 104 THR A CA 1
ATOM 815 C C . THR A 1 104 ? 5.139 1.273 2.501 1.00 91.56 104 THR A C 1
ATOM 817 O O . THR A 1 104 ? 6.156 0.805 3.004 1.00 91.56 104 THR A O 1
ATOM 820 N N . ALA A 1 105 ? 4.409 2.225 3.093 1.00 91.25 105 ALA A N 1
ATOM 821 C CA . ALA A 1 105 ? 4.840 2.904 4.312 1.00 91.25 105 ALA A CA 1
ATOM 822 C C . ALA A 1 105 ? 5.029 1.921 5.478 1.00 91.25 105 ALA A C 1
ATOM 824 O O . ALA A 1 105 ? 6.043 1.959 6.164 1.00 91.25 105 ALA A O 1
ATOM 825 N N . LEU A 1 106 ? 4.098 0.979 5.667 1.00 91.38 106 LEU A N 1
ATOM 826 C CA . LEU A 1 106 ? 4.225 -0.044 6.711 1.00 91.38 106 LEU A CA 1
ATOM 827 C C . LEU A 1 106 ? 5.326 -1.066 6.419 1.00 91.38 106 LEU A C 1
ATOM 829 O O . LEU A 1 106 ? 5.922 -1.596 7.352 1.00 91.38 106 LEU A O 1
ATOM 833 N N . SER A 1 107 ? 5.590 -1.367 5.147 1.00 90.69 107 SER A N 1
ATOM 834 C CA . SER A 1 107 ? 6.669 -2.288 4.768 1.00 90.69 107 SER A CA 1
ATOM 835 C C . SER A 1 107 ? 8.050 -1.671 4.989 1.00 90.69 107 SER A C 1
ATOM 837 O O . SER A 1 107 ? 8.984 -2.384 5.347 1.00 90.69 107 SER A O 1
ATOM 839 N N . GLU A 1 108 ? 8.179 -0.364 4.765 1.00 91.62 108 GLU A N 1
ATOM 840 C CA . GLU A 1 108 ? 9.429 0.380 4.936 1.00 91.62 108 GLU A CA 1
ATOM 841 C C . GLU A 1 108 ? 9.687 0.745 6.402 1.00 91.62 108 GLU A C 1
ATOM 843 O O . GLU A 1 108 ? 10.792 0.546 6.904 1.00 91.62 108 GLU A O 1
ATOM 848 N N . GLU A 1 109 ? 8.675 1.266 7.099 1.00 91.00 109 GLU A N 1
ATOM 849 C CA . GLU A 1 109 ? 8.835 1.863 8.430 1.00 91.00 109 GLU A CA 1
ATOM 850 C C . GLU A 1 109 ? 8.393 0.929 9.576 1.00 91.00 109 GLU A C 1
ATOM 852 O O . GLU A 1 109 ? 8.843 1.095 10.716 1.00 91.00 109 GLU A O 1
ATOM 857 N N . GLY A 1 110 ? 7.571 -0.085 9.281 1.00 90.88 110 GLY A N 1
ATOM 858 C CA . GLY A 1 110 ? 7.063 -1.070 10.240 1.00 90.88 110 GLY A CA 1
ATOM 859 C C . GLY A 1 110 ? 5.754 -0.674 10.937 1.00 90.88 110 GLY A C 1
ATOM 860 O O . GLY A 1 110 ? 5.104 0.314 10.598 1.00 90.88 110 GLY A O 1
ATOM 861 N N . ASN A 1 111 ? 5.355 -1.473 11.936 1.00 91.06 111 ASN A N 1
ATOM 862 C CA . ASN A 1 111 ? 4.179 -1.216 12.775 1.00 91.06 111 ASN A CA 1
ATOM 863 C C . ASN A 1 111 ? 4.525 -0.251 13.920 1.00 91.06 111 ASN A C 1
ATOM 865 O O . ASN A 1 111 ? 4.675 -0.682 15.060 1.00 91.06 111 ASN A O 1
ATOM 869 N N . LYS A 1 112 ? 4.691 1.032 13.600 1.00 92.94 112 LYS A N 1
ATOM 870 C CA . LYS A 1 112 ? 5.052 2.078 14.565 1.00 92.94 112 LYS A CA 1
ATOM 871 C C . LYS A 1 112 ? 3.935 3.107 14.717 1.00 92.94 112 LYS A C 1
ATOM 873 O O . LYS A 1 112 ? 3.225 3.342 13.730 1.00 92.94 112 LYS A O 1
ATOM 878 N N . PRO A 1 113 ? 3.782 3.738 15.894 1.00 92.75 113 PRO A N 1
ATOM 879 C CA . PRO A 1 113 ? 2.748 4.741 16.101 1.00 92.75 113 PRO A CA 1
ATOM 880 C C . PRO A 1 113 ? 2.855 5.861 15.066 1.00 92.75 113 PRO A C 1
ATOM 882 O O . PRO A 1 113 ? 1.895 6.087 14.332 1.00 92.75 113 PRO A O 1
ATOM 885 N N . GLU A 1 114 ? 4.035 6.463 14.883 1.00 94.94 114 GLU A N 1
ATOM 886 C CA . GLU A 1 114 ? 4.234 7.658 14.045 1.00 94.94 114 GLU A CA 1
ATOM 887 C C . GLU A 1 114 ? 3.764 7.450 12.596 1.00 94.94 114 GLU A C 1
ATOM 889 O O . GLU A 1 114 ? 3.198 8.350 11.966 1.00 94.94 114 GLU A O 1
ATOM 894 N N . VAL A 1 115 ? 3.952 6.235 12.073 1.00 95.12 115 VAL A N 1
ATOM 895 C CA . VAL A 1 115 ? 3.536 5.841 10.721 1.00 95.12 115 VAL A CA 1
ATOM 896 C C . VAL A 1 115 ? 2.014 5.848 10.616 1.00 95.12 115 VAL A C 1
ATOM 898 O O . VAL A 1 115 ? 1.450 6.439 9.690 1.00 95.12 115 VAL A O 1
ATOM 901 N N . TRP A 1 116 ? 1.326 5.236 11.582 1.00 96.19 116 TRP A N 1
ATOM 902 C CA . TRP A 1 116 ? -0.133 5.216 11.624 1.00 96.19 116 TRP A CA 1
ATOM 903 C C . TRP A 1 116 ? -0.722 6.608 11.812 1.00 96.19 116 TRP A C 1
ATOM 905 O O . TRP A 1 116 ? -1.660 6.973 11.096 1.00 96.19 116 TRP A O 1
ATOM 915 N N . GLU A 1 117 ? -0.161 7.408 12.718 1.00 95.75 117 GLU A N 1
ATOM 916 C CA . GLU A 1 117 ? -0.624 8.775 12.962 1.00 95.75 117 GLU A CA 1
ATOM 917 C C . GLU A 1 117 ? -0.507 9.631 11.701 1.00 95.75 117 GLU A C 1
ATOM 919 O O . GLU A 1 117 ? -1.462 10.317 11.314 1.00 95.75 117 GLU A O 1
ATOM 924 N N . LYS A 1 118 ? 0.629 9.532 10.999 1.00 95.12 118 LYS A N 1
ATOM 925 C CA . LYS A 1 118 ? 0.864 10.207 9.721 1.00 95.12 118 LYS A CA 1
ATOM 926 C C . LYS A 1 118 ? -0.131 9.749 8.662 1.00 95.12 118 LYS A C 1
ATOM 928 O O . LYS A 1 118 ? -0.750 10.594 8.010 1.00 95.12 1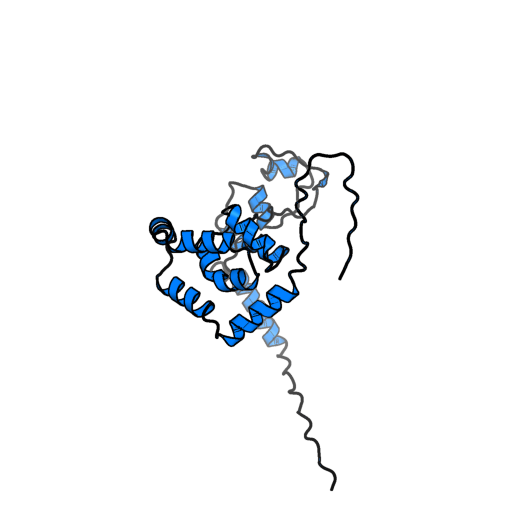18 LYS A O 1
ATOM 933 N N . LEU A 1 119 ? -0.332 8.441 8.487 1.00 95.38 119 LEU A N 1
ATOM 934 C CA . LEU A 1 119 ? -1.260 7.886 7.492 1.00 95.38 119 LEU A CA 1
ATOM 935 C C . LEU A 1 119 ? -2.712 8.321 7.741 1.00 95.38 119 LEU A C 1
ATOM 937 O O . LEU A 1 119 ? -3.443 8.637 6.797 1.00 95.38 119 LEU A O 1
ATOM 941 N N . ILE A 1 120 ? -3.135 8.368 9.003 1.00 94.88 120 ILE A N 1
ATOM 942 C CA . ILE A 1 120 ? -4.501 8.743 9.383 1.00 94.88 120 ILE A CA 1
ATOM 943 C C . ILE A 1 120 ? -4.704 10.255 9.261 1.00 94.88 120 ILE A C 1
ATOM 945 O O . ILE A 1 120 ? -5.702 10.691 8.683 1.00 94.88 120 ILE A O 1
ATOM 949 N N . THR A 1 121 ? -3.745 11.056 9.730 1.00 94.94 121 THR A N 1
ATOM 950 C CA . THR A 1 121 ? -3.817 12.525 9.679 1.00 94.94 121 THR A CA 1
ATOM 951 C C . THR A 1 121 ? -3.764 13.044 8.244 1.00 94.94 121 THR A C 1
ATOM 953 O O . THR A 1 121 ? -4.534 13.930 7.876 1.00 94.94 121 THR A O 1
ATOM 956 N N . SER A 1 122 ? -2.926 12.438 7.397 1.00 93.06 122 SER A N 1
ATOM 957 C CA . SER A 1 122 ? -2.825 12.779 5.970 1.00 93.06 122 SER A CA 1
ATOM 958 C C . SER A 1 122 ? -3.964 12.222 5.107 1.00 93.06 122 SER A C 1
ATOM 960 O O . SER A 1 122 ? -4.001 12.488 3.910 1.00 93.06 122 SER A O 1
ATOM 962 N N . LYS A 1 123 ? -4.911 11.466 5.690 1.00 90.75 123 LYS A N 1
ATOM 963 C CA . LYS A 1 123 ? -6.004 10.770 4.980 1.00 90.75 123 LYS A CA 1
ATOM 964 C C . LYS A 1 123 ? -5.527 9.766 3.917 1.00 90.75 123 LYS A C 1
ATOM 966 O O . LYS A 1 123 ? -6.308 9.373 3.053 1.00 90.75 123 LYS A O 1
ATOM 971 N N . ASN A 1 124 ? -4.293 9.281 4.039 1.00 92.31 124 ASN A N 1
ATOM 972 C CA . ASN A 1 124 ? -3.704 8.271 3.159 1.00 92.31 124 ASN A CA 1
ATOM 973 C C . ASN A 1 124 ? -4.006 6.827 3.595 1.00 92.31 124 ASN A C 1
ATOM 975 O O . ASN A 1 124 ? -3.546 5.888 2.949 1.00 92.31 124 ASN A O 1
ATOM 979 N N . LEU A 1 125 ? -4.798 6.629 4.660 1.00 94.62 125 LEU A N 1
ATOM 980 C CA . LEU A 1 125 ? -5.298 5.317 5.081 1.00 94.62 125 LEU A CA 1
ATOM 981 C C . LEU A 1 125 ? -6.756 5.081 4.624 1.00 94.62 125 LEU A C 1
ATOM 983 O O . LEU A 1 125 ? -7.698 5.627 5.232 1.00 94.62 125 LEU A O 1
ATOM 987 N N . PRO A 1 126 ? -6.988 4.238 3.594 1.00 94.12 126 PRO A N 1
ATOM 988 C CA . PRO A 1 126 ? -8.328 3.874 3.142 1.00 94.12 126 PRO A CA 1
ATOM 989 C C . PRO A 1 126 ? -9.152 3.200 4.242 1.00 94.12 126 PRO A C 1
ATOM 991 O O . PRO A 1 126 ? -8.614 2.513 5.109 1.00 94.12 126 PRO A O 1
ATOM 994 N N . PHE A 1 127 ? -10.480 3.325 4.173 1.00 95.38 127 PHE A N 1
ATOM 995 C CA . PHE A 1 127 ? -11.386 2.780 5.194 1.00 95.38 127 PHE A CA 1
ATOM 996 C C . PHE A 1 127 ? -11.205 1.266 5.400 1.00 95.38 127 PHE A C 1
ATOM 998 O O . PHE A 1 127 ? -11.097 0.798 6.528 1.00 95.38 127 PHE A O 1
ATOM 1005 N N . MET A 1 128 ? -11.108 0.496 4.310 1.00 94.88 128 MET A N 1
ATOM 1006 C CA . MET A 1 128 ? -10.882 -0.953 4.373 1.00 94.88 128 MET A CA 1
ATOM 1007 C C . MET A 1 128 ? -9.526 -1.315 4.996 1.00 94.88 128 MET A C 1
ATOM 1009 O O . MET A 1 128 ? -9.410 -2.332 5.676 1.00 94.88 128 MET A O 1
ATOM 1013 N N . ALA A 1 129 ? -8.485 -0.522 4.730 1.00 95.00 129 ALA A N 1
ATOM 1014 C CA . ALA A 1 129 ? -7.157 -0.748 5.291 1.00 95.00 129 ALA A CA 1
ATOM 1015 C C . ALA A 1 129 ? -7.151 -0.464 6.794 1.00 95.00 129 ALA A C 1
ATOM 1017 O O . ALA A 1 129 ? -6.667 -1.293 7.557 1.00 95.00 129 ALA A O 1
ATOM 1018 N N . MET A 1 130 ? -7.775 0.645 7.204 1.00 95.62 130 MET A N 1
ATOM 1019 C CA . MET A 1 130 ? -8.005 0.981 8.607 1.00 95.62 130 MET A CA 1
ATOM 1020 C C . MET A 1 130 ? -8.740 -0.154 9.325 1.00 95.62 130 MET A C 1
ATOM 1022 O O . MET A 1 130 ? -8.232 -0.652 10.318 1.00 95.62 130 MET A O 1
ATOM 1026 N N . LEU A 1 131 ? -9.875 -0.619 8.785 1.00 94.62 131 LEU A N 1
ATOM 1027 C CA . LEU A 1 131 ? -10.711 -1.650 9.411 1.00 94.62 131 LEU A CA 1
ATOM 1028 C C . LEU A 1 131 ? -9.966 -2.978 9.627 1.00 94.62 131 LEU A C 1
ATOM 1030 O O . LEU A 1 131 ? -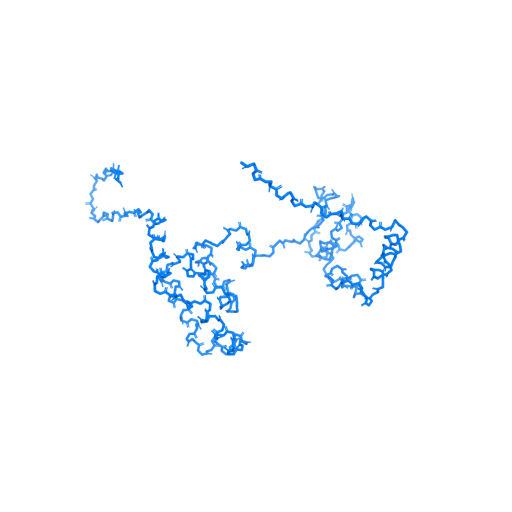10.085 -3.588 10.682 1.00 94.62 131 LEU A O 1
ATOM 1034 N N . ARG A 1 132 ? -9.164 -3.414 8.649 1.00 93.44 132 ARG A N 1
ATOM 1035 C CA . ARG A 1 132 ? -8.379 -4.659 8.752 1.00 93.44 132 ARG A CA 1
ATOM 1036 C C . ARG A 1 132 ? -7.166 -4.550 9.675 1.00 93.44 132 ARG A C 1
ATOM 1038 O O . ARG A 1 132 ? -6.646 -5.577 10.089 1.00 93.44 132 ARG A O 1
ATOM 1045 N N . ASN A 1 133 ? -6.707 -3.333 9.958 1.00 94.19 133 ASN A N 1
ATOM 1046 C CA . ASN A 1 133 ? -5.509 -3.079 10.755 1.00 94.19 133 ASN A CA 1
ATOM 1047 C C . ASN A 1 133 ? -5.816 -2.428 12.110 1.00 94.19 133 ASN A C 1
ATOM 1049 O O . ASN A 1 133 ? -4.881 -1.985 12.768 1.00 94.19 133 ASN A O 1
ATOM 1053 N N . ILE A 1 134 ? -7.080 -2.379 12.556 1.00 92.88 134 ILE A N 1
ATOM 1054 C CA . ILE A 1 134 ? -7.438 -1.741 13.837 1.00 92.88 134 ILE A CA 1
ATOM 1055 C C . ILE A 1 134 ? -6.600 -2.314 14.983 1.00 92.88 134 ILE A C 1
ATOM 1057 O O . ILE A 1 134 ? -6.018 -1.543 15.735 1.00 92.88 134 ILE A O 1
ATOM 1061 N N . ARG A 1 135 ? -6.454 -3.642 15.069 1.00 91.56 135 ARG A N 1
ATOM 1062 C CA . ARG A 1 135 ? -5.608 -4.287 16.084 1.00 91.56 135 ARG A CA 1
ATOM 1063 C C . ARG A 1 135 ? -4.176 -3.744 16.085 1.00 91.56 135 ARG A C 1
ATOM 1065 O O . ARG A 1 135 ? -3.669 -3.382 17.136 1.00 91.56 135 ARG A O 1
ATOM 1072 N N . ASN A 1 136 ? -3.544 -3.669 14.915 1.00 92.31 136 ASN A N 1
ATOM 1073 C CA . ASN A 1 136 ? -2.161 -3.207 14.785 1.00 92.31 136 ASN A CA 1
ATOM 1074 C C . ASN A 1 136 ? -2.020 -1.732 15.167 1.00 92.31 136 ASN A C 1
ATOM 1076 O O . ASN A 1 136 ? -1.066 -1.376 15.847 1.00 92.31 136 ASN A O 1
ATOM 1080 N N . ILE A 1 137 ? -2.995 -0.901 14.781 1.00 92.62 137 ILE A N 1
ATOM 1081 C CA . ILE A 1 137 ? -3.044 0.519 15.147 1.00 92.62 137 ILE A CA 1
ATOM 1082 C C . ILE A 1 137 ? -3.162 0.683 16.669 1.00 92.62 137 ILE A C 1
ATOM 1084 O O . ILE A 1 137 ? -2.478 1.524 17.241 1.00 92.62 137 ILE A O 1
ATOM 1088 N N . LEU A 1 138 ? -4.006 -0.121 17.325 1.00 89.38 138 LEU A N 1
ATOM 1089 C CA . LEU A 1 138 ? -4.150 -0.104 18.784 1.00 89.38 138 LEU A CA 1
ATOM 1090 C C . LEU A 1 138 ? -2.870 -0.582 19.481 1.00 89.38 138 LEU A C 1
ATOM 1092 O O . LEU A 1 138 ? -2.383 0.088 20.383 1.00 89.38 138 LEU A O 1
ATOM 1096 N N . MET A 1 139 ? -2.297 -1.703 19.031 1.00 86.94 139 MET A N 1
ATOM 1097 C CA . MET A 1 139 ? -1.061 -2.257 19.595 1.00 86.94 139 MET A CA 1
ATOM 1098 C C . MET A 1 139 ? 0.158 -1.356 19.375 1.00 86.94 139 MET A C 1
ATOM 1100 O O . MET A 1 139 ? 1.102 -1.432 20.147 1.00 86.94 139 MET A O 1
ATOM 1104 N N . ALA A 1 140 ? 0.152 -0.516 18.338 1.00 89.69 140 ALA A N 1
ATOM 1105 C CA . ALA A 1 140 ? 1.221 0.447 18.094 1.00 89.69 140 ALA A CA 1
ATOM 1106 C C . ALA A 1 140 ? 1.223 1.621 19.090 1.00 89.69 140 ALA A C 1
ATOM 110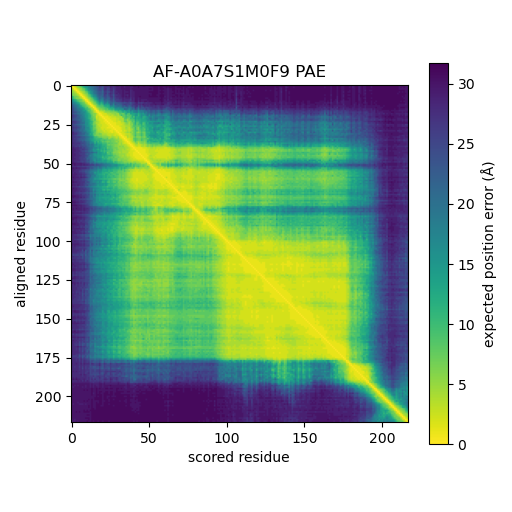8 O O . ALA A 1 140 ? 2.159 2.408 19.057 1.00 89.69 140 ALA A O 1
ATOM 1109 N N . GLY A 1 141 ? 0.194 1.769 19.935 1.00 87.50 141 GLY A N 1
ATOM 1110 C CA . GLY A 1 141 ? 0.161 2.815 20.962 1.00 87.50 141 GLY A CA 1
ATOM 1111 C C . GLY A 1 141 ? -0.007 4.233 20.407 1.00 87.50 141 GLY A C 1
ATOM 1112 O O . GLY A 1 141 ? 0.623 5.160 20.903 1.00 87.50 141 GLY A O 1
ATOM 1113 N N . VAL A 1 142 ? -0.825 4.411 19.362 1.00 92.69 142 VAL A N 1
ATOM 1114 C CA . VAL A 1 142 ? -1.105 5.740 18.778 1.00 92.69 142 VAL A CA 1
ATOM 1115 C C . VAL A 1 142 ? -1.827 6.674 19.758 1.00 92.69 142 VAL A C 1
ATOM 1117 O O . VAL A 1 142 ? -2.559 6.220 20.636 1.00 92.69 142 VAL A O 1
ATOM 1120 N N . ASP A 1 143 ? -1.694 7.987 19.559 1.00 91.50 143 ASP A N 1
ATOM 1121 C CA . ASP A 1 143 ? -2.326 9.002 20.406 1.00 91.50 143 ASP A CA 1
ATOM 1122 C C . ASP A 1 143 ? -3.870 8.906 20.438 1.00 91.50 143 ASP A C 1
ATOM 1124 O O . ASP A 1 143 ? -4.551 8.547 19.467 1.00 91.50 143 ASP A O 1
ATOM 1128 N N . GLU A 1 144 ? -4.465 9.339 21.552 1.00 91.75 144 GLU A N 1
ATOM 1129 C CA . GLU A 1 144 ? -5.910 9.353 21.789 1.00 91.75 144 GLU A CA 1
ATOM 1130 C C . GLU A 1 144 ? -6.665 10.159 20.720 1.00 91.75 144 GLU A C 1
ATOM 1132 O O . GLU A 1 144 ? -7.791 9.827 20.325 1.00 91.75 144 GLU A O 1
ATOM 1137 N N . LYS A 1 145 ? -6.038 11.214 20.190 1.00 94.88 145 LYS A N 1
ATOM 1138 C CA . LYS A 1 145 ? -6.582 11.991 19.072 1.00 94.88 145 LYS A CA 1
ATOM 1139 C C . LYS A 1 145 ? -6.817 11.118 17.838 1.00 94.88 145 LYS A C 1
ATOM 1141 O O . LYS A 1 145 ? -7.846 11.259 17.172 1.00 94.88 145 LYS A O 1
ATOM 1146 N N . ILE A 1 146 ? -5.896 10.206 17.543 1.00 95.12 146 ILE A N 1
ATOM 1147 C CA . ILE A 1 146 ? -5.982 9.294 16.402 1.00 95.12 146 ILE A CA 1
ATOM 1148 C C . ILE A 1 146 ? -7.093 8.268 16.631 1.00 95.12 146 ILE A C 1
ATOM 1150 O O . ILE A 1 146 ? -7.892 8.025 15.720 1.00 95.12 146 ILE A O 1
ATOM 1154 N N . HIS A 1 147 ? -7.249 7.763 17.858 1.00 92.88 147 HIS A N 1
ATOM 1155 C CA . HIS A 1 147 ? -8.402 6.933 18.222 1.00 92.88 147 HIS A CA 1
ATOM 1156 C C . HIS A 1 147 ? -9.730 7.658 17.971 1.00 92.88 147 HIS A C 1
ATOM 1158 O O . HIS A 1 147 ? -10.620 7.112 17.311 1.00 92.88 147 HIS A O 1
ATOM 1164 N N . LYS A 1 148 ? -9.856 8.919 18.408 1.00 95.12 148 LYS A N 1
ATOM 1165 C CA . LYS A 1 148 ? -11.054 9.746 18.169 1.00 95.12 148 LYS A CA 1
ATOM 1166 C C . LYS A 1 148 ? -11.347 9.909 16.675 1.00 95.12 148 LYS A C 1
ATOM 1168 O O . LYS A 1 148 ? -12.506 9.814 16.266 1.00 95.12 148 LYS A O 1
ATOM 1173 N N . MET A 1 149 ? -10.317 10.088 15.844 1.00 95.94 149 MET A N 1
ATOM 1174 C CA . MET A 1 149 ? -10.475 10.159 14.387 1.00 95.94 149 MET A CA 1
ATOM 1175 C C . MET A 1 149 ? -11.015 8.849 13.801 1.00 95.94 149 MET A C 1
ATOM 1177 O O . MET A 1 149 ? -11.971 8.883 13.024 1.00 95.94 149 MET A O 1
ATOM 1181 N N . ILE A 1 150 ? -10.453 7.698 14.183 1.00 94.88 150 ILE A N 1
ATOM 1182 C CA . ILE A 1 150 ? -10.913 6.378 13.718 1.00 94.88 150 ILE A CA 1
ATOM 1183 C C . ILE A 1 150 ? -12.366 6.136 14.134 1.00 94.88 150 ILE A C 1
ATOM 1185 O O . ILE A 1 150 ? -13.198 5.792 13.292 1.00 94.88 150 ILE A O 1
ATOM 1189 N N . ILE A 1 151 ? -12.697 6.381 15.405 1.00 95.00 151 ILE A N 1
ATOM 1190 C CA . ILE A 1 151 ? -14.059 6.232 15.934 1.00 95.00 151 ILE A CA 1
ATOM 1191 C C . ILE A 1 151 ? -15.034 7.133 15.166 1.00 95.00 151 ILE A C 1
ATOM 1193 O O . ILE A 1 151 ? -16.114 6.684 14.783 1.00 95.00 151 ILE A O 1
ATOM 1197 N N . GLY A 1 152 ? -14.649 8.379 14.877 1.00 95.44 152 GLY A N 1
ATOM 1198 C CA . GLY A 1 152 ? -15.451 9.297 14.068 1.00 95.44 152 GLY A CA 1
ATOM 1199 C C . GLY A 1 152 ? -15.723 8.770 12.655 1.00 95.44 152 GLY A C 1
ATOM 1200 O O . GLY A 1 152 ? -16.842 8.892 12.156 1.00 95.44 152 GLY A O 1
ATOM 1201 N N . ARG A 1 153 ? -14.737 8.122 12.018 1.00 94.94 153 ARG A N 1
ATOM 1202 C CA . ARG A 1 153 ? -14.919 7.478 10.704 1.00 94.94 153 ARG A CA 1
ATOM 1203 C C . ARG A 1 153 ? -15.861 6.280 10.781 1.00 94.94 153 ARG A C 1
ATOM 1205 O O . ARG A 1 153 ? -16.738 6.163 9.931 1.00 94.94 153 ARG A O 1
ATOM 1212 N N . LEU A 1 154 ? -15.711 5.424 11.793 1.00 93.88 154 LEU A N 1
ATOM 1213 C CA . LEU A 1 154 ? -16.543 4.229 11.985 1.00 93.88 154 LEU A CA 1
ATOM 1214 C C . LEU A 1 154 ? -18.000 4.566 12.341 1.00 93.88 154 LEU A C 1
ATOM 1216 O O . LEU A 1 154 ? -18.905 3.856 11.918 1.00 93.88 154 LEU A O 1
ATOM 1220 N N . LYS A 1 155 ? -18.241 5.662 13.072 1.00 94.75 155 LYS A N 1
ATOM 1221 C CA . LYS A 1 155 ? -19.593 6.141 13.417 1.00 94.75 155 LYS A CA 1
ATOM 1222 C C . LYS A 1 155 ? -20.262 6.955 12.306 1.00 94.75 155 LYS A C 1
ATOM 1224 O O . LYS A 1 155 ? -21.458 7.226 12.372 1.00 94.75 155 LYS A O 1
ATOM 1229 N N . SER A 1 156 ? -19.515 7.370 11.285 1.00 96.12 156 SER A N 1
ATOM 1230 C CA . SER A 1 156 ? -20.060 8.159 10.184 1.00 96.12 156 SER A CA 1
ATOM 1231 C C . SER A 1 156 ? -20.823 7.268 9.205 1.00 96.12 156 SER A C 1
ATOM 1233 O O . SER A 1 156 ? -20.218 6.545 8.413 1.00 96.12 156 SER A O 1
ATOM 1235 N N . GLN A 1 157 ? -22.156 7.382 9.195 1.00 94.81 157 GLN A N 1
ATOM 1236 C CA . GLN A 1 157 ? -23.024 6.650 8.264 1.00 94.81 157 GLN A CA 1
ATOM 1237 C C . GLN A 1 157 ? -22.590 6.836 6.803 1.00 94.81 157 GLN A C 1
ATOM 1239 O O . GLN A 1 157 ? -22.528 5.869 6.049 1.00 94.81 157 GLN A O 1
ATOM 1244 N N . GLN A 1 158 ? -22.214 8.061 6.421 1.00 96.25 158 GLN A N 1
ATOM 1245 C CA . GLN A 1 158 ? -21.758 8.367 5.066 1.00 96.25 158 GLN A CA 1
ATOM 1246 C C . GLN A 1 158 ? -20.447 7.650 4.714 1.00 96.25 158 GLN A C 1
ATOM 1248 O O . GLN A 1 158 ? -20.311 7.111 3.616 1.00 96.25 158 GLN A O 1
ATOM 1253 N N . GLN A 1 159 ? -19.469 7.620 5.625 1.00 95.19 159 GLN A N 1
ATOM 1254 C CA . GLN A 1 159 ? -18.206 6.921 5.365 1.00 95.19 159 GLN A CA 1
ATOM 1255 C C . GLN A 1 159 ? -18.397 5.407 5.332 1.00 95.19 159 GLN A C 1
ATOM 1257 O O . GLN A 1 159 ? -17.826 4.751 4.463 1.00 95.19 159 GLN A O 1
ATOM 1262 N N . VAL A 1 160 ? -19.232 4.862 6.220 1.00 94.81 160 VAL A N 1
ATOM 1263 C CA . VAL A 1 160 ? -19.574 3.435 6.236 1.00 94.81 160 VAL A CA 1
ATOM 1264 C C . VAL A 1 160 ? -20.273 3.036 4.936 1.00 94.81 160 VAL A C 1
ATOM 1266 O O . VAL A 1 160 ? -19.824 2.094 4.285 1.00 94.81 160 VAL A O 1
ATOM 1269 N N . ALA A 1 161 ? -21.286 3.785 4.492 1.00 92.81 161 ALA A N 1
ATOM 1270 C CA . ALA A 1 161 ? -21.997 3.513 3.241 1.00 92.81 161 ALA A CA 1
ATOM 1271 C C . ALA A 1 161 ? -21.060 3.557 2.019 1.00 92.81 161 ALA A C 1
ATOM 1273 O O . ALA A 1 161 ? -21.064 2.647 1.190 1.00 92.81 161 ALA A O 1
ATOM 1274 N N . ASN A 1 162 ? -20.181 4.561 1.945 1.00 94.88 162 ASN A N 1
ATOM 1275 C CA . ASN A 1 162 ? -19.227 4.698 0.839 1.00 94.88 162 ASN A CA 1
ATOM 1276 C C . ASN A 1 162 ? -18.057 3.709 0.900 1.00 94.88 162 ASN A C 1
ATOM 1278 O O . ASN A 1 162 ? -17.369 3.513 -0.102 1.00 94.88 162 ASN A O 1
ATOM 1282 N N . SER A 1 163 ? -17.817 3.072 2.049 1.00 93.19 163 SER A N 1
ATOM 1283 C CA . SER A 1 163 ? -16.705 2.133 2.223 1.00 93.19 163 SER A CA 1
ATOM 1284 C C . SER A 1 163 ? -16.871 0.829 1.437 1.00 93.19 163 SER A C 1
ATOM 1286 O O . SER A 1 163 ? -15.890 0.100 1.250 1.00 93.19 163 SER A O 1
ATOM 1288 N N . LYS A 1 164 ? -18.110 0.511 1.023 1.00 93.31 164 LYS A N 1
ATOM 1289 C CA . LYS A 1 164 ? -18.494 -0.761 0.387 1.00 93.31 164 LYS A CA 1
ATOM 1290 C C . LYS A 1 164 ? -18.048 -1.993 1.193 1.00 93.31 164 LYS A C 1
ATOM 1292 O O . LYS A 1 164 ? -17.832 -3.063 0.627 1.00 93.31 164 LYS A O 1
ATOM 1297 N N . GLN A 1 165 ? -17.861 -1.843 2.508 1.00 95.12 165 GLN A N 1
ATOM 1298 C CA . GLN A 1 165 ? -17.516 -2.951 3.391 1.00 95.12 165 GLN A CA 1
ATOM 1299 C C . GLN A 1 165 ? -18.776 -3.711 3.792 1.00 95.12 165 GLN A C 1
ATOM 1301 O O . GLN A 1 165 ? -19.773 -3.123 4.204 1.00 95.12 165 GLN A O 1
ATOM 1306 N N . MET A 1 166 ? -18.711 -5.036 3.691 1.00 94.75 166 MET A N 1
ATOM 1307 C CA . MET A 1 166 ? -19.787 -5.913 4.143 1.00 94.75 166 MET A CA 1
ATOM 1308 C C . MET A 1 166 ? -19.865 -5.919 5.678 1.00 94.75 166 MET A C 1
ATOM 1310 O O . MET A 1 166 ? -18.811 -5.866 6.317 1.00 94.75 166 MET A O 1
ATOM 1314 N N . PRO A 1 167 ? -21.058 -6.092 6.281 1.00 93.25 167 PRO A N 1
ATOM 1315 C CA . PRO A 1 167 ? -21.219 -6.160 7.737 1.00 93.25 167 PRO A CA 1
ATOM 1316 C C . PRO A 1 167 ? -20.272 -7.156 8.424 1.00 93.25 167 PRO A C 1
ATOM 1318 O O . PRO A 1 167 ? -19.674 -6.834 9.446 1.00 93.25 167 PRO A O 1
ATOM 1321 N N . VAL A 1 168 ? -20.034 -8.321 7.809 1.00 93.94 168 VAL A N 1
ATOM 1322 C CA . VAL A 1 168 ? -19.106 -9.341 8.333 1.00 93.94 168 VAL A CA 1
ATOM 1323 C C . VAL A 1 168 ? -17.682 -8.813 8.545 1.00 93.94 168 VAL A C 1
ATOM 1325 O O . VAL A 1 168 ? -16.993 -9.259 9.450 1.00 93.94 168 VAL A O 1
ATOM 1328 N N . ARG A 1 169 ? -17.230 -7.823 7.761 1.00 93.56 169 ARG A N 1
ATOM 1329 C CA . ARG A 1 169 ? -15.890 -7.235 7.924 1.00 93.56 169 ARG A CA 1
ATOM 1330 C C . ARG A 1 169 ? -15.778 -6.392 9.186 1.00 93.56 169 ARG A C 1
ATOM 1332 O O . ARG A 1 169 ? -14.694 -6.319 9.751 1.00 93.56 169 ARG A O 1
ATOM 1339 N N . PHE A 1 170 ? -16.876 -5.781 9.623 1.00 92.50 170 PHE A N 1
ATOM 1340 C CA . PHE A 1 170 ? -16.925 -5.071 10.897 1.00 92.50 170 PHE A CA 1
ATOM 1341 C C . PHE A 1 170 ? -16.911 -6.050 12.068 1.00 92.50 170 PHE A C 1
ATOM 1343 O O . PHE A 1 170 ? -16.186 -5.811 13.026 1.00 92.50 170 PHE A O 1
ATOM 1350 N N . LEU A 1 171 ? -17.630 -7.173 11.952 1.00 91.50 171 LEU A N 1
ATOM 1351 C CA . LEU A 1 171 ? -17.582 -8.243 12.949 1.00 91.50 171 LEU A CA 1
ATOM 1352 C C . LEU A 1 171 ? -16.165 -8.817 13.086 1.00 91.50 171 LEU A C 1
ATOM 1354 O O . LEU A 1 171 ? -15.635 -8.839 14.186 1.00 91.50 171 LEU A O 1
ATOM 1358 N N . SER A 1 172 ? -15.503 -9.168 11.979 1.00 91.62 172 SER A N 1
ATOM 1359 C CA . SER A 1 172 ? -14.122 -9.673 12.035 1.00 91.62 172 SER A CA 1
ATOM 1360 C C . SER A 1 172 ? -13.138 -8.659 12.624 1.00 91.62 172 SER A C 1
ATOM 1362 O O . SER A 1 172 ? -12.176 -9.039 13.281 1.00 91.62 172 SER A O 1
ATOM 1364 N N . ALA A 1 173 ? -13.351 -7.362 12.381 1.00 92.00 173 ALA A N 1
ATOM 1365 C CA . ALA A 1 173 ? -12.529 -6.321 12.988 1.00 92.00 173 ALA A CA 1
ATOM 1366 C C . ALA A 1 173 ? -12.777 -6.198 14.497 1.00 92.00 173 ALA A C 1
ATOM 1368 O O . ALA A 1 173 ? -11.827 -5.961 15.233 1.00 92.00 173 ALA A O 1
ATOM 1369 N N . PHE A 1 174 ? -14.026 -6.374 14.940 1.00 91.06 174 PHE A N 1
ATOM 1370 C CA . PHE A 1 174 ? -14.402 -6.411 16.353 1.00 91.06 174 PHE A CA 1
ATOM 1371 C C . PHE A 1 174 ? -13.792 -7.626 17.068 1.00 91.06 174 PHE A C 1
ATOM 1373 O O . PHE A 1 174 ? -13.136 -7.464 18.087 1.00 91.06 174 PHE A O 1
ATOM 1380 N N . GLU A 1 175 ? -13.900 -8.821 16.489 1.00 88.94 175 GLU A N 1
ATOM 1381 C CA . GLU A 1 175 ? -13.280 -10.040 17.032 1.00 88.94 175 GLU A CA 1
ATOM 1382 C C . GLU A 1 175 ? -11.748 -9.927 17.103 1.00 88.94 175 GLU A C 1
ATOM 1384 O O . GLU A 1 175 ? -11.116 -10.437 18.021 1.00 88.94 175 GLU A O 1
ATOM 1389 N N . ALA A 1 176 ? -11.121 -9.226 16.153 1.00 87.75 176 ALA A N 1
ATOM 1390 C CA . ALA A 1 176 ? -9.672 -9.033 16.144 1.00 87.75 176 ALA A CA 1
ATOM 1391 C C . ALA A 1 176 ? -9.150 -8.119 17.269 1.00 87.75 176 ALA A C 1
ATOM 1393 O O . ALA A 1 176 ? -7.940 -8.108 17.509 1.00 87.75 176 ALA A O 1
ATOM 1394 N N . ILE A 1 177 ? -10.028 -7.337 17.905 1.00 85.31 177 ILE A N 1
ATOM 1395 C CA . ILE A 1 177 ? -9.709 -6.444 19.030 1.00 85.31 177 ILE A CA 1
ATOM 1396 C C . ILE A 1 177 ? -10.312 -6.924 20.354 1.00 85.31 177 ILE A C 1
ATOM 1398 O O . ILE A 1 177 ? -10.221 -6.204 21.345 1.00 85.31 177 ILE A O 1
ATOM 1402 N N . ASP A 1 178 ? -10.932 -8.106 20.367 1.00 75.31 178 ASP A N 1
ATOM 1403 C CA . ASP A 1 178 ? -11.456 -8.749 21.570 1.00 75.31 178 ASP A CA 1
ATOM 1404 C C . ASP A 1 178 ? -10.278 -9.298 22.390 1.00 75.31 178 ASP A C 1
ATOM 1406 O O . ASP A 1 178 ? -9.882 -10.461 22.290 1.00 75.31 178 ASP A O 1
ATOM 1410 N N . PHE A 1 179 ? -9.611 -8.388 23.097 1.00 72.06 179 PHE A N 1
ATOM 1411 C CA . PHE A 1 179 ? -8.542 -8.697 24.036 1.00 72.06 179 PHE A CA 1
ATOM 1412 C C . PHE A 1 179 ? -9.164 -9.081 25.379 1.00 72.06 179 PHE A C 1
ATOM 1414 O O . PHE A 1 179 ? -10.067 -8.392 25.853 1.00 72.06 179 PHE A O 1
ATOM 1421 N N . ASP A 1 180 ? -8.654 -10.133 26.021 1.00 73.31 180 ASP A N 1
ATOM 1422 C CA . ASP A 1 180 ? -8.985 -10.372 27.425 1.00 73.31 180 ASP A CA 1
ATOM 1423 C C . ASP A 1 180 ? -8.378 -9.275 28.324 1.00 73.31 180 ASP A C 1
ATOM 1425 O O . ASP A 1 180 ? -7.393 -8.620 27.961 1.00 73.31 180 ASP A O 1
ATOM 1429 N N . ASP A 1 181 ? -8.978 -9.059 29.499 1.00 68.56 181 ASP A N 1
ATOM 1430 C CA . ASP A 1 181 ? -8.562 -8.005 30.438 1.00 68.56 181 ASP A CA 1
ATOM 1431 C C . ASP A 1 181 ? -7.064 -8.105 30.792 1.00 68.56 181 ASP A C 1
ATOM 1433 O O . ASP A 1 181 ? -6.371 -7.094 30.890 1.00 68.56 181 ASP A O 1
ATOM 1437 N N . ALA A 1 182 ? -6.530 -9.328 30.883 1.00 73.50 182 ALA A N 1
ATOM 1438 C CA . ALA A 1 182 ? -5.115 -9.584 31.150 1.00 73.50 182 ALA A CA 1
ATOM 1439 C C . ALA A 1 182 ? -4.197 -9.130 29.997 1.00 73.50 182 ALA A C 1
ATOM 1441 O O . ALA A 1 182 ? -3.103 -8.609 30.223 1.00 73.50 182 ALA A O 1
ATOM 1442 N N . THR A 1 183 ? -4.630 -9.306 28.747 1.00 69.00 183 THR A N 1
ATOM 1443 C CA . THR A 1 183 ? -3.911 -8.831 27.560 1.00 69.00 183 THR A CA 1
ATOM 1444 C C . THR A 1 183 ? -3.946 -7.309 27.481 1.00 69.00 183 THR A C 1
ATOM 1446 O O . THR A 1 183 ? -2.938 -6.705 27.116 1.00 69.00 183 THR A O 1
ATOM 1449 N N . LEU A 1 184 ? -5.061 -6.676 27.860 1.00 66.19 184 LEU A N 1
ATOM 1450 C CA . LEU A 1 184 ? -5.156 -5.216 27.942 1.00 66.19 184 LEU A CA 1
ATOM 1451 C C . LEU A 1 184 ? -4.211 -4.643 29.005 1.00 66.19 184 LEU A C 1
ATOM 1453 O O . LEU A 1 184 ? -3.507 -3.674 28.722 1.00 66.19 184 LEU A O 1
ATOM 1457 N N . GLU A 1 185 ? -4.149 -5.257 30.189 1.00 69.56 185 GLU A N 1
ATOM 1458 C CA . GLU A 1 185 ? -3.218 -4.860 31.254 1.00 69.56 185 GLU A CA 1
ATOM 1459 C C . GLU A 1 185 ? -1.762 -4.971 30.795 1.00 69.56 185 GLU A C 1
ATOM 1461 O O . GLU A 1 185 ? -0.999 -4.012 30.916 1.00 69.56 185 GLU A O 1
ATOM 1466 N N . LYS A 1 186 ? -1.397 -6.094 30.171 1.00 75.25 186 LYS A N 1
ATOM 1467 C CA . LYS A 1 186 ? -0.042 -6.314 29.660 1.00 75.25 186 LYS A CA 1
ATOM 1468 C C . LYS A 1 186 ? 0.348 -5.319 28.561 1.00 75.25 186 LYS A C 1
ATOM 1470 O O . LYS A 1 186 ? 1.442 -4.765 28.606 1.00 75.25 186 LYS A O 1
ATOM 1475 N N . LEU A 1 187 ? -0.534 -5.062 27.591 1.00 67.75 187 LEU A N 1
ATOM 1476 C CA . LEU A 1 187 ? -0.278 -4.075 26.532 1.00 67.75 187 LEU A CA 1
ATOM 1477 C C . LEU A 1 187 ? -0.140 -2.657 27.103 1.00 67.75 187 LEU A C 1
ATOM 1479 O O . LEU A 1 187 ? 0.693 -1.881 26.638 1.00 67.75 187 LEU A O 1
ATOM 1483 N N . ALA A 1 188 ? -0.926 -2.318 28.128 1.00 66.12 188 ALA A N 1
ATOM 1484 C CA . ALA A 1 188 ? -0.820 -1.035 28.813 1.00 66.12 188 ALA A CA 1
ATOM 1485 C C . ALA A 1 188 ? 0.491 -0.898 29.609 1.00 66.12 188 ALA A C 1
ATOM 1487 O O . ALA A 1 188 ? 1.021 0.208 29.717 1.00 66.12 188 ALA A O 1
ATOM 1488 N N . GLU A 1 189 ? 1.021 -1.987 30.169 1.00 72.25 189 GLU A N 1
ATOM 1489 C CA . GLU A 1 189 ? 2.338 -2.011 30.817 1.00 72.25 189 GLU A CA 1
ATOM 1490 C C . GLU A 1 189 ? 3.484 -1.885 29.805 1.00 72.25 189 GLU A C 1
ATOM 1492 O O . GLU A 1 189 ? 4.394 -1.083 30.017 1.00 72.25 189 GLU A O 1
ATOM 1497 N N . GLU A 1 190 ? 3.416 -2.606 28.682 1.00 68.94 190 GLU A N 1
ATOM 1498 C CA . GLU A 1 190 ? 4.406 -2.538 27.597 1.00 68.94 190 GLU A CA 1
ATOM 1499 C C . GLU A 1 190 ? 4.470 -1.127 26.981 1.00 68.94 190 GLU A C 1
ATOM 1501 O O . GLU A 1 190 ? 5.557 -0.564 26.849 1.00 68.94 190 GLU A O 1
ATOM 1506 N N . ALA A 1 191 ? 3.319 -0.495 26.722 1.00 62.19 191 ALA A N 1
ATOM 1507 C CA . ALA A 1 191 ? 3.251 0.874 26.203 1.00 62.19 191 ALA A CA 1
ATOM 1508 C C . ALA A 1 191 ? 3.799 1.930 27.186 1.00 62.19 191 ALA A C 1
ATOM 1510 O O . ALA A 1 191 ? 4.388 2.927 26.770 1.00 62.19 191 ALA A O 1
ATOM 1511 N N . LYS A 1 192 ? 3.646 1.718 28.502 1.00 58.16 192 LYS A N 1
ATOM 1512 C CA . LYS A 1 192 ? 4.250 2.587 29.530 1.00 58.16 192 LYS A CA 1
ATOM 1513 C C . LYS A 1 192 ? 5.768 2.421 29.623 1.00 58.16 192 LYS A C 1
ATOM 1515 O O . LYS A 1 192 ? 6.436 3.354 30.053 1.00 58.16 192 LYS A O 1
ATOM 1520 N N . GLY A 1 193 ? 6.299 1.256 29.248 1.00 54.03 193 GLY A N 1
ATOM 1521 C CA . GLY A 1 193 ? 7.736 0.977 29.239 1.00 54.03 193 GLY A CA 1
ATOM 1522 C C . GLY A 1 193 ? 8.492 1.617 28.070 1.00 54.03 193 GLY A C 1
ATOM 1523 O O . GLY A 1 193 ? 9.688 1.861 28.199 1.00 54.03 193 GLY A O 1
ATOM 1524 N N . GLU A 1 194 ? 7.814 1.909 26.955 1.00 47.41 194 GLU A N 1
ATOM 1525 C CA . GLU A 1 194 ? 8.408 2.574 25.779 1.00 47.41 194 GLU A CA 1
ATOM 1526 C C . GLU A 1 194 ? 8.240 4.103 25.784 1.00 47.41 194 GLU A C 1
ATOM 1528 O O . GLU A 1 194 ? 9.002 4.813 25.124 1.00 47.41 194 GLU A O 1
ATOM 1533 N N . ALA A 1 195 ? 7.287 4.633 26.552 1.00 41.78 195 ALA A N 1
ATOM 1534 C CA . ALA A 1 195 ? 7.083 6.068 26.703 1.00 41.78 195 ALA A CA 1
ATOM 1535 C C . ALA A 1 195 ? 8.023 6.663 27.770 1.00 41.78 195 ALA A C 1
ATOM 1537 O O . ALA A 1 195 ? 7.590 7.011 28.870 1.00 41.78 195 ALA A O 1
ATOM 1538 N N . ASP A 1 196 ? 9.304 6.841 27.427 1.00 38.97 196 ASP A N 1
ATOM 1539 C CA . ASP A 1 196 ? 10.169 7.807 28.119 1.00 38.97 196 ASP A CA 1
ATOM 1540 C C . ASP A 1 196 ? 9.568 9.212 27.919 1.00 38.97 196 ASP A C 1
ATOM 1542 O O . ASP A 1 196 ? 9.803 9.907 26.928 1.00 38.97 196 ASP A O 1
ATOM 1546 N N . PHE A 1 197 ? 8.718 9.610 28.864 1.00 36.53 197 PHE A N 1
ATOM 1547 C CA . PHE A 1 197 ? 8.083 10.919 28.927 1.00 36.53 197 PHE A CA 1
ATOM 1548 C C . PHE A 1 197 ? 9.171 11.990 29.095 1.00 36.53 197 PHE A C 1
ATOM 1550 O O . PHE A 1 197 ? 9.745 12.159 30.172 1.00 36.53 197 PHE A O 1
ATOM 1557 N N . VAL A 1 198 ? 9.450 12.757 28.042 1.00 42.97 198 VAL A N 1
ATOM 1558 C CA . VAL A 1 198 ? 10.128 14.044 28.203 1.00 42.97 198 VAL A CA 1
ATOM 1559 C C . VAL A 1 198 ? 9.085 15.009 28.761 1.00 42.97 198 VAL A C 1
ATOM 1561 O O . VAL A 1 198 ? 8.231 15.500 28.025 1.00 42.97 198 VAL A O 1
ATOM 1564 N N . GLU A 1 199 ? 9.117 15.266 30.070 1.00 35.41 199 GLU A N 1
ATOM 1565 C CA . GLU A 1 199 ? 8.368 16.382 30.653 1.00 35.41 199 GLU A CA 1
ATOM 1566 C C . GLU A 1 199 ? 8.859 17.698 30.022 1.00 35.41 199 GLU A C 1
ATOM 1568 O O . GLU A 1 199 ? 9.883 18.266 30.414 1.00 35.41 199 GLU A O 1
ATOM 1573 N N . GLU A 1 200 ? 8.117 18.222 29.044 1.00 38.34 200 GLU A N 1
ATOM 1574 C CA . GLU A 1 200 ? 8.230 19.625 28.654 1.00 38.34 200 GLU A CA 1
ATOM 1575 C C . GLU A 1 200 ? 7.709 20.492 29.802 1.00 38.34 200 GLU A C 1
ATOM 1577 O O . GLU A 1 200 ? 6.517 20.787 29.930 1.00 38.34 200 GLU A O 1
ATOM 1582 N N . THR A 1 201 ? 8.627 20.943 30.652 1.00 34.84 201 THR A N 1
ATOM 1583 C CA . THR A 1 201 ? 8.344 22.040 31.575 1.00 34.84 201 THR A CA 1
ATOM 1584 C C . THR A 1 201 ? 8.066 23.312 30.766 1.00 34.84 201 THR A C 1
ATOM 1586 O O . THR A 1 201 ? 8.967 24.000 30.289 1.00 34.84 201 THR A O 1
ATOM 1589 N N . LYS A 1 202 ? 6.783 23.649 30.586 1.00 35.81 202 LYS A N 1
ATOM 1590 C CA . LYS A 1 202 ? 6.375 24.970 30.092 1.00 35.81 202 LYS A CA 1
ATOM 1591 C C . LYS A 1 202 ? 6.797 26.037 31.101 1.00 35.81 202 LYS A C 1
ATOM 1593 O O . LYS A 1 202 ? 6.121 26.255 32.105 1.00 35.81 202 LYS A O 1
ATOM 1598 N N . ALA A 1 203 ? 7.877 26.753 30.807 1.00 35.31 203 ALA A N 1
ATOM 1599 C CA . ALA A 1 203 ? 8.183 28.012 31.471 1.00 35.31 203 ALA A CA 1
ATOM 1600 C C . ALA A 1 203 ? 7.266 29.116 30.915 1.00 35.31 203 ALA A C 1
ATOM 1602 O O . ALA A 1 203 ? 7.527 29.691 29.860 1.00 35.31 203 ALA A O 1
ATOM 1603 N N . TYR A 1 204 ? 6.183 29.430 31.627 1.00 30.48 204 TYR A N 1
ATOM 1604 C CA . TYR A 1 204 ? 5.539 30.737 31.497 1.00 30.48 204 TYR A CA 1
ATOM 1605 C C . TYR A 1 204 ? 6.306 31.734 32.373 1.00 30.48 204 TYR A C 1
ATOM 1607 O O . TYR A 1 204 ? 6.253 31.651 33.596 1.00 30.48 204 TYR A O 1
ATOM 1615 N N . GLY A 1 205 ? 7.023 32.676 31.756 1.00 35.59 205 GLY A N 1
ATOM 1616 C CA . GLY A 1 205 ? 7.665 33.776 32.477 1.00 35.59 205 GLY A CA 1
ATOM 1617 C C . GLY A 1 205 ? 8.514 34.668 31.575 1.00 35.59 205 GLY A C 1
ATOM 1618 O O . GLY A 1 205 ? 9.494 34.220 30.988 1.00 35.59 205 GLY A O 1
ATOM 1619 N N . SER A 1 206 ? 8.141 35.945 31.463 1.00 36.25 206 SER A N 1
ATOM 1620 C CA . SER A 1 206 ? 8.953 36.974 30.812 1.00 36.25 206 SER A CA 1
ATOM 1621 C C . SER A 1 206 ? 10.123 37.365 31.719 1.00 36.25 206 SER A C 1
ATOM 1623 O O . SER A 1 206 ? 9.905 37.910 32.799 1.00 36.25 206 SER A O 1
ATOM 1625 N N . GLY A 1 207 ? 11.361 37.134 31.291 1.00 36.44 207 GLY A N 1
ATOM 1626 C CA . GLY A 1 207 ? 12.537 37.605 32.022 1.00 36.44 207 GLY A CA 1
ATOM 1627 C C . GLY A 1 207 ? 13.827 36.970 31.522 1.00 36.44 207 GLY A C 1
ATOM 1628 O O . GLY A 1 207 ? 13.883 35.770 31.273 1.00 36.44 207 GLY A O 1
ATOM 1629 N N . LYS A 1 208 ? 14.867 37.788 31.343 1.00 42.28 208 LYS A N 1
ATOM 1630 C CA . LYS A 1 208 ? 16.204 37.351 30.928 1.00 42.28 208 LYS A CA 1
ATOM 1631 C C . LYS A 1 208 ? 16.848 36.544 32.060 1.00 42.28 208 LYS A C 1
ATOM 1633 O O . LYS A 1 208 ? 17.418 37.158 32.945 1.00 42.28 208 LYS A O 1
ATOM 1638 N N . GLU A 1 209 ? 16.698 35.218 32.035 1.00 44.78 209 GLU A N 1
ATOM 1639 C CA . GLU A 1 209 ? 17.631 34.180 32.531 1.00 44.78 209 GLU A CA 1
ATOM 1640 C C . GLU A 1 209 ? 16.885 32.840 32.716 1.00 44.78 209 GLU A C 1
ATOM 1642 O O . GLU A 1 209 ? 16.483 32.471 33.814 1.00 44.78 209 GLU A O 1
ATOM 1647 N N . ALA A 1 210 ? 16.717 32.074 31.634 1.00 39.06 210 ALA A N 1
ATOM 1648 C CA . ALA A 1 210 ? 16.302 30.671 31.703 1.00 39.06 210 ALA A CA 1
ATOM 1649 C C . ALA A 1 210 ? 17.543 29.778 31.530 1.00 39.06 210 ALA A C 1
ATOM 1651 O O . ALA A 1 210 ? 17.964 29.495 30.409 1.00 39.06 210 ALA A O 1
ATOM 1652 N N . LYS A 1 211 ? 18.182 29.374 32.636 1.00 42.16 211 LYS A N 1
ATOM 1653 C CA . LYS A 1 211 ? 19.267 28.378 32.614 1.00 42.16 211 LYS A CA 1
ATOM 1654 C C . LYS A 1 211 ? 18.666 26.971 32.624 1.00 42.16 211 LYS A C 1
ATOM 1656 O O . LYS A 1 211 ? 17.993 26.587 33.574 1.00 42.16 211 LYS A O 1
ATOM 1661 N N . GLN A 1 212 ? 18.930 26.222 31.555 1.00 42.62 212 GLN A N 1
ATOM 1662 C CA . GLN A 1 212 ? 18.599 24.806 31.399 1.00 42.62 212 GLN A CA 1
ATOM 1663 C C . GLN A 1 212 ? 19.368 23.957 32.424 1.00 42.62 212 GLN A C 1
ATOM 1665 O O . GLN A 1 212 ? 20.590 24.054 32.519 1.00 42.62 212 GLN A O 1
ATOM 1670 N N . MET A 1 213 ? 18.671 23.084 33.151 1.00 34.34 213 MET A N 1
ATOM 1671 C CA . MET A 1 213 ? 19.279 21.938 33.829 1.00 34.34 213 MET A CA 1
ATOM 1672 C C . MET A 1 213 ? 18.394 20.711 33.619 1.00 34.34 213 MET A C 1
ATOM 1674 O O . MET A 1 213 ? 17.368 20.547 34.271 1.00 34.34 213 MET A O 1
ATOM 1678 N N . THR A 1 214 ? 18.808 19.834 32.709 1.00 33.59 214 THR A N 1
ATOM 1679 C CA . THR A 1 214 ? 18.289 18.469 32.594 1.00 33.59 214 THR A CA 1
ATOM 1680 C C . THR A 1 214 ? 18.878 17.627 33.722 1.00 33.59 214 THR A C 1
ATOM 1682 O O . THR A 1 214 ? 20.095 17.431 33.772 1.00 33.59 214 THR A O 1
ATOM 1685 N N . ARG A 1 215 ? 18.041 17.105 34.622 1.00 31.39 215 ARG A N 1
ATOM 1686 C CA . ARG A 1 215 ? 18.460 16.101 35.606 1.00 31.39 215 ARG A CA 1
ATOM 1687 C C . ARG A 1 215 ? 17.714 14.801 35.324 1.00 31.39 215 ARG A C 1
ATOM 1689 O O . ARG A 1 215 ? 16.514 14.717 35.533 1.00 31.39 215 ARG A O 1
ATOM 1696 N N . LYS A 1 216 ? 18.460 13.818 34.821 1.00 30.72 216 LYS A N 1
ATOM 1697 C CA . LYS A 1 216 ? 18.022 12.442 34.562 1.00 30.72 216 LYS A CA 1
ATOM 1698 C C . LYS A 1 216 ? 17.681 11.762 35.897 1.00 30.72 216 LYS A C 1
ATOM 1700 O O . LYS A 1 216 ? 18.506 11.812 36.816 1.00 30.72 216 LYS A O 1
ATOM 1705 N N . ARG A 1 217 ? 16.516 11.132 36.004 1.00 38.31 217 ARG A N 1
ATOM 1706 C CA . ARG A 1 217 ? 16.251 10.048 36.953 1.00 38.31 217 ARG A CA 1
ATOM 1707 C C . ARG A 1 217 ? 15.562 8.930 36.206 1.00 38.31 217 ARG A C 1
ATOM 1709 O O . ARG A 1 217 ? 14.672 9.275 35.409 1.00 38.31 217 ARG A O 1
#

Mean predicted aligned error: 15.03 Å

pLDDT: mean 78.66, std 20.12, range [30.48, 96.25]

Foldseek 3Di:
DDDDDDDDDDPDPPDPDVVVVVVVVVVVVVLCPDLVRNDDDPLSCCVPVVDQPALLANQQSVQHQQAQDQVVCVVSVNCVVVDHRDNVRGRPGRHDPDDPALVVLCVVPNLAQVSLVCCLVVVRQQLLNCLVCVLSNVLNPHDPVSVVSNVVLVPDPVNVVVSPDDPVSNVVSVVSNPDDPVRVVVSVVVSVVPPPDPPPPDDDDDDPDDDDDDDDD

Radius of gyration: 28.98 Å; Cα contacts (8 Å, |Δi|>4): 130; chains: 1; bounding box: 46×88×69 Å

Organism: Alexandrium catenella (NCBI:txid2925)

Secondary structure (DSSP, 8-state):
-PPPP-PPP--------HHHHHHHHHHHHHHHHSTTTS---HHHHHHHHT--S-HHHHHHHHTPBPPSSHHHHHHTTTTTTSPPP-GGGTT-B--PPPP--HHHHHHHH-S-HHHHHHHHHTT-S-HHHHHHTHHHHHHTT--HHHHHHHHHHHH-HHHHHHTT--HHHHHHHHHTT---HHHHHHHHHHHHHH------------SS---------

Sequence (217 aa):
GKGKGKGKGKGKMDRKDPVDAAKEAEEAERKMKDPLTRPLTLKTLIRTVHAGQNHEAVCGVLRKRYPMSKEEFDDMHLGVDGKDFDEERIGEKMRIPVPSTWETALSEEGNKPEVWEKLITSKNLPFMAMLRNIRNILMAGVDEKIHKMIIGRLKSQQQVANSKQMPVRFLSAFEAIDFDDATLEKLAEEAKGEADFVEETKAYGSGKEAKQMTRKR

InterPro domains:
  IPR008858 TROVE domain [PF05731] (23-191)
  IPR008858 TROVE domain [PS50988] (1-206)
  IPR037214 TROVE domain superfamily [SSF140864] (32-185)
  IPR052652 Telomerase Complex Component [PTHR44791] (22-199)